Protein AF-A0A970TA65-F1 (afdb_monomer)

Structure (mmCIF, N/CA/C/O backbone):
data_AF-A0A970TA65-F1
#
_entry.id   AF-A0A970TA65-F1
#
loop_
_atom_site.group_PDB
_atom_site.id
_atom_site.type_symbol
_atom_site.label_atom_id
_atom_site.label_alt_id
_atom_site.label_comp_id
_atom_site.label_asym_id
_atom_site.label_entity_id
_atom_site.label_seq_id
_atom_site.pdbx_PDB_ins_code
_atom_site.Cartn_x
_atom_site.Cartn_y
_atom_site.Cartn_z
_atom_site.occupancy
_atom_site.B_iso_or_equiv
_atom_site.auth_seq_id
_atom_site.auth_comp_id
_atom_site.auth_asym_id
_atom_site.auth_atom_id
_atom_site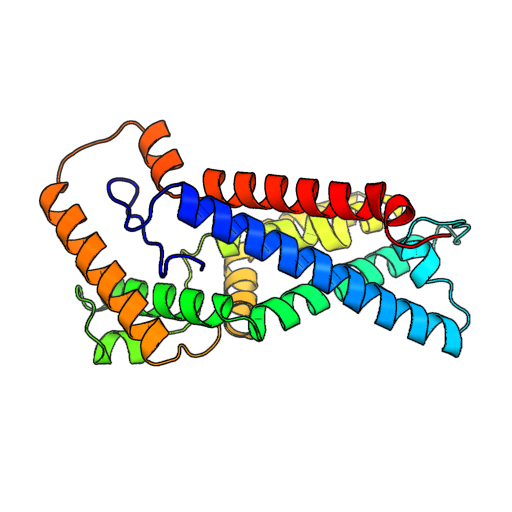.pdbx_PDB_model_num
ATOM 1 N N . MET A 1 1 ? 1.194 3.842 10.357 1.00 68.25 1 MET A N 1
ATOM 2 C CA . MET A 1 1 ? -0.032 4.617 10.107 1.00 68.25 1 MET A CA 1
ATOM 3 C C . MET A 1 1 ? 0.091 5.862 10.969 1.00 68.25 1 MET A C 1
ATOM 5 O O . MET A 1 1 ? 0.301 5.677 12.166 1.00 68.25 1 MET A O 1
ATOM 9 N N . PRO A 1 2 ? 0.065 7.084 10.409 1.00 60.00 2 PRO A N 1
ATOM 10 C CA . PRO A 1 2 ? 0.402 8.317 11.137 1.00 60.00 2 PRO A CA 1
ATOM 11 C C . PRO A 1 2 ? -0.428 8.599 12.406 1.00 60.00 2 PRO A C 1
ATOM 13 O O . PRO A 1 2 ? -0.039 9.447 13.195 1.00 60.00 2 PRO A O 1
ATOM 16 N N . GLY A 1 3 ? -1.524 7.867 12.648 1.00 70.31 3 GLY A N 1
ATOM 17 C CA . GLY A 1 3 ? -2.343 7.973 13.865 1.00 70.31 3 GLY A CA 1
ATOM 18 C C . GLY A 1 3 ? -2.692 6.638 14.531 1.00 70.31 3 GLY A C 1
ATOM 19 O O . GLY A 1 3 ? -3.718 6.549 15.197 1.00 70.31 3 GLY A O 1
ATOM 20 N N . GLY A 1 4 ? -1.874 5.595 14.350 1.00 83.12 4 GLY A N 1
ATOM 21 C CA . GLY A 1 4 ? -2.114 4.273 14.947 1.00 83.12 4 GLY A CA 1
ATOM 22 C C . GLY A 1 4 ? -3.002 3.363 14.092 1.00 83.12 4 GLY A C 1
ATOM 23 O O . GLY A 1 4 ? -3.052 3.521 12.877 1.00 83.12 4 GLY A O 1
ATOM 24 N N . VAL A 1 5 ? -3.651 2.374 14.713 1.00 90.50 5 VAL A N 1
ATOM 25 C CA . VAL A 1 5 ? -4.396 1.319 14.006 1.00 90.50 5 VAL A CA 1
ATOM 26 C C . VAL A 1 5 ? -5.833 1.747 13.702 1.00 90.50 5 VAL A C 1
ATOM 28 O O . VAL A 1 5 ? -6.581 2.180 14.584 1.00 90.50 5 VAL A O 1
ATOM 31 N N . PHE A 1 6 ? -6.230 1.593 12.441 1.00 91.38 6 PHE A N 1
ATOM 32 C CA . PHE A 1 6 ? -7.596 1.823 11.995 1.00 91.38 6 PHE A CA 1
ATOM 33 C C . PHE A 1 6 ? -8.389 0.516 12.002 1.00 91.38 6 PHE A C 1
ATOM 35 O O . PHE A 1 6 ? -7.929 -0.494 11.499 1.00 91.38 6 PHE A O 1
ATOM 42 N N . MET A 1 7 ? -9.598 0.547 12.553 1.00 91.88 7 MET A N 1
ATOM 43 C CA . MET A 1 7 ? -10.569 -0.538 12.467 1.00 91.88 7 MET A CA 1
ATOM 44 C C . MET A 1 7 ? -11.944 0.060 12.203 1.00 91.88 7 MET A C 1
ATOM 46 O O . MET A 1 7 ? -12.261 1.159 12.676 1.00 91.88 7 MET A O 1
ATOM 50 N N . SER A 1 8 ? -12.772 -0.671 11.464 1.00 90.81 8 SER A N 1
ATOM 51 C CA . SER A 1 8 ? -14.132 -0.251 11.150 1.00 90.81 8 SER A CA 1
ATOM 52 C C . SER A 1 8 ? -15.069 -1.444 11.067 1.00 90.81 8 SER A C 1
ATOM 54 O O . SER A 1 8 ? -14.770 -2.443 10.417 1.00 90.81 8 SER A O 1
ATOM 56 N N . THR A 1 9 ? -16.240 -1.312 11.683 1.00 87.25 9 THR A N 1
ATOM 57 C CA . THR A 1 9 ? -17.374 -2.231 11.493 1.00 87.25 9 THR A CA 1
ATOM 58 C C . THR A 1 9 ? -18.329 -1.718 10.414 1.00 87.25 9 THR A C 1
ATOM 60 O O . THR A 1 9 ? -19.398 -2.286 10.202 1.00 87.25 9 THR A O 1
ATOM 63 N N . GLY A 1 10 ? -17.997 -0.596 9.762 1.00 85.62 10 GLY A N 1
ATOM 64 C CA . GLY A 1 10 ? -18.913 0.170 8.920 1.00 85.62 10 GLY A CA 1
ATOM 65 C C . GLY A 1 10 ? -19.866 1.052 9.733 1.00 85.62 10 GLY A C 1
ATOM 66 O O . GLY A 1 10 ? -20.067 2.214 9.392 1.00 85.62 10 GLY A O 1
ATOM 67 N N . ASN A 1 11 ? -20.381 0.543 10.854 1.00 87.00 11 ASN A N 1
ATOM 68 C CA . ASN A 1 11 ? -21.180 1.328 11.795 1.00 87.00 11 ASN A CA 1
ATOM 69 C C . ASN A 1 11 ? -20.326 2.197 12.720 1.00 87.00 11 ASN A C 1
ATOM 71 O O . ASN A 1 11 ? -20.694 3.336 12.997 1.00 87.00 11 ASN A O 1
ATOM 75 N N . ALA A 1 12 ? -19.168 1.706 13.145 1.00 88.31 12 ALA A N 1
ATOM 76 C CA . ALA A 1 12 ? -18.211 2.432 13.970 1.00 88.31 12 ALA A CA 1
ATOM 77 C C . ALA A 1 12 ? -16.821 2.417 13.325 1.00 88.31 12 ALA A C 1
ATOM 79 O O . ALA A 1 12 ? -16.526 1.544 12.508 1.00 88.31 12 ALA A O 1
ATOM 80 N N . ARG A 1 13 ? -15.970 3.382 13.696 1.00 90.31 13 ARG A N 1
ATOM 81 C CA . ARG A 1 13 ? -14.577 3.484 13.236 1.00 90.31 13 ARG A CA 1
ATOM 82 C C . ARG A 1 13 ? -13.660 4.036 14.327 1.00 90.31 13 ARG A C 1
ATOM 84 O O . ARG A 1 13 ? -14.096 4.863 15.126 1.00 90.31 13 ARG A O 1
ATOM 91 N N . THR A 1 14 ? -12.396 3.614 14.350 1.00 91.38 14 THR A N 1
ATOM 92 C CA . THR A 1 14 ? -11.441 4.023 15.401 1.00 91.38 14 THR A CA 1
ATOM 93 C C . THR A 1 14 ? -10.642 5.283 15.072 1.00 91.38 14 THR A C 1
ATOM 95 O O . THR A 1 14 ? -10.272 5.997 16.009 1.00 91.38 14 THR A O 1
ATOM 98 N N . ALA A 1 15 ? -10.416 5.578 13.785 1.00 87.81 15 ALA A N 1
ATOM 99 C CA . ALA A 1 15 ? -9.651 6.737 13.313 1.00 87.81 15 ALA A CA 1
ATOM 100 C C . ALA A 1 15 ? -10.504 7.722 12.494 1.00 87.81 15 ALA A C 1
ATOM 102 O O . ALA A 1 15 ? -11.533 7.355 11.917 1.00 87.81 15 ALA A O 1
ATOM 103 N N . GLY A 1 16 ? -10.060 8.982 12.465 1.00 90.50 16 GLY A N 1
ATOM 104 C CA . GLY A 1 16 ? -10.665 10.054 11.674 1.00 90.50 16 GLY A CA 1
ATOM 105 C C . GLY A 1 16 ? -10.174 10.082 10.224 1.00 90.50 16 GLY A C 1
ATOM 106 O O . GLY A 1 16 ? -9.211 9.406 9.860 1.00 90.50 16 GLY A O 1
ATOM 107 N N . ASP A 1 17 ? -10.825 10.904 9.401 1.00 92.81 17 ASP A N 1
ATOM 108 C CA . ASP A 1 17 ? -10.547 10.991 7.962 1.00 92.81 17 ASP A CA 1
ATOM 109 C C . ASP A 1 17 ? -9.113 11.469 7.667 1.00 92.81 17 ASP A C 1
ATOM 111 O O . ASP A 1 17 ? -8.434 10.876 6.833 1.00 92.81 17 ASP A O 1
ATOM 115 N N . LEU A 1 18 ? -8.598 12.455 8.413 1.00 93.00 18 LEU A N 1
ATOM 116 C CA . LEU A 1 18 ? -7.232 12.974 8.237 1.00 93.00 18 LEU A CA 1
ATOM 117 C C . LEU A 1 18 ? -6.150 11.908 8.465 1.00 93.00 18 LEU A C 1
ATOM 119 O O . LEU A 1 18 ? -5.151 11.865 7.751 1.00 93.00 18 LEU A O 1
ATOM 123 N N . THR A 1 19 ? -6.353 11.004 9.425 1.00 92.69 19 THR A N 1
ATOM 124 C CA . THR A 1 19 ? -5.416 9.901 9.688 1.00 92.69 19 THR A CA 1
ATOM 125 C C . THR A 1 19 ? -5.370 8.907 8.526 1.00 92.69 19 THR A C 1
ATOM 127 O O . THR A 1 19 ? -4.302 8.390 8.180 1.00 92.69 19 THR A O 1
ATOM 130 N N . LEU A 1 20 ? -6.524 8.641 7.911 1.00 93.00 20 LEU A N 1
ATOM 131 C CA . LEU A 1 20 ? -6.634 7.766 6.745 1.00 93.00 20 LEU A CA 1
ATOM 132 C C . LEU A 1 20 ? -6.005 8.410 5.509 1.00 93.00 20 LEU A C 1
ATOM 134 O O . LEU A 1 20 ? -5.224 7.751 4.823 1.00 93.00 20 LEU A O 1
ATOM 138 N N . VAL A 1 21 ? -6.256 9.704 5.292 1.00 95.62 21 VAL A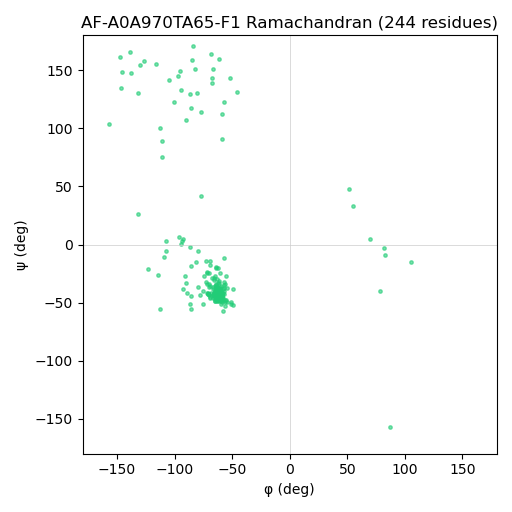 N 1
ATOM 139 C CA . VAL A 1 21 ? -5.591 10.504 4.252 1.00 95.62 21 VAL A CA 1
ATOM 140 C C . VAL A 1 21 ? -4.072 10.454 4.431 1.00 95.62 21 VAL A C 1
ATOM 142 O O . VAL A 1 21 ? -3.360 10.089 3.500 1.00 95.62 21 VAL A O 1
ATOM 145 N N . GLY A 1 22 ? -3.564 10.699 5.643 1.00 95.31 22 GLY A N 1
ATOM 146 C CA . GLY A 1 22 ? -2.128 10.615 5.930 1.00 95.31 22 GLY A CA 1
ATOM 147 C C . GLY A 1 22 ? -1.540 9.216 5.705 1.00 95.31 22 GLY A C 1
ATOM 148 O O . GLY A 1 22 ? -0.394 9.080 5.273 1.00 95.31 22 GLY A O 1
ATOM 149 N N . THR A 1 23 ? -2.320 8.156 5.942 1.00 93.69 23 THR A N 1
ATOM 150 C CA . THR A 1 23 ? -1.911 6.781 5.604 1.00 93.69 23 THR A CA 1
ATOM 151 C C . THR A 1 23 ? -1.810 6.595 4.091 1.00 93.69 23 THR A C 1
ATOM 153 O O . THR A 1 23 ? -0.814 6.051 3.622 1.00 93.69 23 THR A O 1
ATOM 156 N N . GLY A 1 24 ? -2.781 7.105 3.330 1.00 95.19 24 GLY A N 1
ATOM 157 C CA . GLY A 1 24 ? -2.729 7.155 1.869 1.00 95.19 24 GLY A CA 1
ATOM 158 C C . GLY A 1 24 ? -1.500 7.894 1.339 1.00 95.19 24 GLY A C 1
ATOM 159 O O . GLY A 1 24 ? -0.766 7.356 0.514 1.00 95.19 24 GLY A O 1
ATOM 160 N N . MET A 1 25 ? -1.215 9.081 1.879 1.00 96.38 25 MET A N 1
ATOM 161 C CA . MET A 1 25 ? -0.025 9.864 1.522 1.00 96.38 25 MET A CA 1
ATOM 162 C C . MET A 1 25 ? 1.270 9.108 1.844 1.00 96.38 25 MET A C 1
ATOM 164 O O . MET A 1 25 ? 2.205 9.122 1.052 1.00 96.38 25 MET A O 1
ATOM 168 N N . SER A 1 26 ? 1.317 8.393 2.973 1.00 95.31 26 SER A N 1
ATOM 169 C CA . SER A 1 26 ? 2.471 7.556 3.333 1.00 95.31 26 SER A CA 1
ATOM 170 C C . SER A 1 26 ? 2.695 6.425 2.321 1.00 95.31 26 SER A C 1
ATOM 172 O O . SER A 1 26 ? 3.837 6.124 1.985 1.00 95.31 26 SER A O 1
ATOM 174 N N . ILE A 1 27 ? 1.618 5.808 1.817 1.00 94.94 27 ILE A N 1
ATOM 175 C CA . ILE A 1 27 ? 1.696 4.783 0.764 1.00 94.94 27 ILE A CA 1
ATOM 176 C C . ILE A 1 27 ? 2.212 5.397 -0.543 1.00 94.94 27 ILE A C 1
ATOM 178 O O . ILE A 1 27 ? 3.091 4.813 -1.171 1.00 94.94 27 ILE A O 1
ATOM 182 N N . ALA A 1 28 ? 1.727 6.584 -0.924 1.00 96.25 28 ALA A N 1
ATOM 183 C CA . ALA A 1 28 ? 2.210 7.296 -2.108 1.00 96.25 28 ALA A CA 1
ATOM 184 C C . ALA A 1 28 ? 3.705 7.638 -2.015 1.00 96.25 28 ALA A C 1
ATOM 186 O O . ALA A 1 28 ? 4.442 7.413 -2.971 1.00 96.25 28 ALA A O 1
ATOM 187 N N . LEU A 1 29 ? 4.170 8.105 -0.851 1.00 95.75 29 LEU A N 1
ATOM 188 C CA . LEU A 1 29 ? 5.590 8.373 -0.609 1.00 95.75 29 LEU A CA 1
ATOM 189 C C . LEU A 1 29 ? 6.439 7.102 -0.723 1.00 95.75 29 LEU A C 1
ATOM 191 O O . LEU A 1 29 ? 7.475 7.126 -1.378 1.00 95.75 29 LEU A O 1
ATOM 195 N N . LEU A 1 30 ? 5.986 5.976 -0.159 1.00 96.00 30 LEU A N 1
ATOM 196 C CA . LEU A 1 30 ? 6.672 4.690 -0.332 1.00 96.00 30 LEU A CA 1
ATOM 197 C C . LEU A 1 30 ? 6.708 4.248 -1.799 1.00 96.00 30 LEU A C 1
ATOM 199 O O . LEU A 1 30 ? 7.720 3.709 -2.240 1.00 96.00 30 LEU A O 1
ATOM 203 N N . GLY A 1 31 ? 5.638 4.500 -2.557 1.00 95.69 31 GLY A N 1
ATOM 204 C CA . GLY A 1 31 ? 5.599 4.278 -4.003 1.00 95.69 31 GLY A CA 1
ATOM 205 C C . GLY A 1 31 ? 6.633 5.124 -4.746 1.00 95.69 31 GLY A C 1
ATOM 206 O O . GLY A 1 31 ? 7.410 4.588 -5.531 1.00 95.69 31 GLY A O 1
ATOM 207 N N . ALA A 1 32 ? 6.712 6.420 -4.438 1.00 95.25 32 ALA A N 1
ATOM 208 C CA . ALA A 1 32 ? 7.695 7.329 -5.024 1.00 95.25 32 ALA A CA 1
ATOM 209 C C . ALA A 1 32 ? 9.139 6.919 -4.688 1.00 95.25 32 ALA A C 1
ATOM 211 O O . ALA A 1 32 ? 9.992 6.864 -5.571 1.00 95.25 32 ALA A O 1
ATOM 212 N N . THR A 1 33 ? 9.419 6.546 -3.436 1.00 96.06 33 THR A N 1
ATOM 213 C CA . THR A 1 33 ? 10.732 6.001 -3.054 1.00 96.06 33 THR A CA 1
ATOM 214 C C . THR A 1 33 ? 11.022 4.676 -3.769 1.00 96.06 33 THR A C 1
ATOM 216 O O . THR A 1 33 ? 12.155 4.435 -4.182 1.00 96.06 33 THR A O 1
ATOM 219 N N . GLY A 1 34 ? 10.006 3.833 -3.972 1.00 96.88 34 GLY A N 1
ATOM 220 C CA . GLY A 1 34 ? 10.119 2.591 -4.739 1.00 96.88 34 GLY A CA 1
ATOM 221 C C . GLY A 1 34 ? 10.458 2.826 -6.210 1.00 96.88 34 GLY A C 1
ATOM 222 O O . GLY A 1 34 ? 11.255 2.075 -6.773 1.00 96.88 34 GLY A O 1
ATOM 223 N N . MET A 1 35 ? 9.922 3.892 -6.811 1.00 94.62 35 MET A N 1
ATOM 224 C CA . MET A 1 35 ? 10.272 4.329 -8.166 1.00 94.62 35 MET A CA 1
ATOM 225 C C . MET A 1 35 ? 11.748 4.730 -8.255 1.00 94.62 35 MET A C 1
ATOM 227 O O . MET A 1 35 ? 12.452 4.261 -9.145 1.00 94.62 35 MET A O 1
ATOM 231 N N . VAL A 1 36 ? 12.244 5.523 -7.298 1.00 95.31 36 VAL A N 1
ATOM 232 C CA . VAL A 1 36 ? 13.667 5.910 -7.239 1.00 95.31 36 VAL A CA 1
ATOM 233 C C . VAL A 1 36 ? 14.568 4.681 -7.093 1.00 95.31 36 VAL A C 1
ATOM 235 O O . VAL A 1 36 ? 15.551 4.548 -7.819 1.00 95.31 36 VAL A O 1
ATOM 238 N N . LEU A 1 37 ? 14.215 3.747 -6.205 1.00 97.12 37 LEU A N 1
ATOM 239 C CA . LEU A 1 37 ? 14.958 2.495 -6.043 1.00 97.12 37 LEU A CA 1
ATOM 240 C C . LEU A 1 37 ? 14.975 1.673 -7.341 1.00 97.12 37 LEU A C 1
ATOM 242 O O . LEU A 1 37 ? 16.027 1.184 -7.749 1.00 97.12 37 LEU A O 1
ATOM 246 N N . SER A 1 38 ? 13.828 1.564 -8.012 1.00 97.12 38 SER A N 1
ATOM 247 C CA . SER A 1 38 ? 13.707 0.835 -9.280 1.00 97.12 38 SER A CA 1
ATOM 248 C C . SER A 1 38 ? 14.533 1.482 -10.385 1.00 97.12 38 SER A C 1
ATOM 250 O O . SER A 1 38 ? 15.183 0.769 -11.144 1.00 97.12 38 SER A O 1
ATOM 252 N N . TYR A 1 39 ? 14.576 2.816 -10.436 1.00 96.19 39 TYR A N 1
ATOM 253 C CA . TYR A 1 39 ? 15.440 3.558 -11.351 1.00 96.19 39 TYR A CA 1
ATOM 254 C C . TYR A 1 39 ? 16.920 3.260 -11.108 1.00 96.19 39 TYR A C 1
ATOM 256 O O . TYR A 1 39 ? 17.625 2.936 -12.057 1.00 96.19 39 TYR A O 1
ATOM 264 N N . ILE A 1 40 ? 17.387 3.295 -9.855 1.00 96.62 40 ILE A N 1
ATOM 265 C CA . ILE A 1 40 ? 18.790 2.996 -9.519 1.00 96.62 40 ILE A CA 1
ATOM 266 C C . ILE A 1 40 ? 19.165 1.577 -9.968 1.00 96.62 40 ILE A C 1
ATOM 268 O O . ILE A 1 40 ? 20.216 1.376 -10.577 1.00 96.62 40 ILE A O 1
ATOM 272 N N . VAL A 1 41 ? 18.294 0.596 -9.706 1.00 96.75 41 VAL A N 1
ATOM 273 C CA . VAL A 1 41 ? 18.517 -0.797 -10.120 1.00 96.75 41 VAL A CA 1
ATOM 274 C C . VAL A 1 41 ? 18.515 -0.927 -11.646 1.00 96.75 41 VAL A C 1
ATOM 276 O O . VAL A 1 41 ? 19.443 -1.509 -12.206 1.00 96.75 41 VAL A O 1
ATOM 279 N N . ALA A 1 42 ? 17.518 -0.357 -12.329 1.00 95.81 42 ALA A N 1
ATOM 280 C CA . ALA A 1 42 ? 17.418 -0.383 -13.788 1.00 95.81 42 ALA A CA 1
ATOM 281 C C . ALA A 1 42 ? 18.626 0.293 -14.455 1.00 95.81 42 ALA A C 1
ATOM 283 O O . ALA A 1 42 ? 19.181 -0.245 -15.413 1.00 95.81 42 ALA A O 1
ATOM 284 N N . TRP A 1 43 ? 19.075 1.427 -13.915 1.00 95.62 43 TRP A N 1
ATOM 285 C CA . TRP A 1 43 ? 20.262 2.141 -14.376 1.00 95.62 43 TRP A CA 1
ATOM 286 C C . TRP A 1 43 ? 21.534 1.311 -14.184 1.00 95.62 43 TRP A C 1
ATOM 288 O O . TRP A 1 43 ? 22.327 1.198 -15.116 1.00 95.62 43 TRP A O 1
ATOM 298 N N . GLY A 1 44 ? 21.708 0.666 -13.027 1.00 95.94 44 GLY A N 1
ATOM 299 C CA . GLY A 1 44 ? 22.850 -0.219 -12.782 1.00 95.94 44 GLY A CA 1
ATOM 300 C C . GLY A 1 44 ? 22.907 -1.393 -13.765 1.00 95.94 44 GLY A C 1
ATOM 301 O O . GLY A 1 44 ? 23.962 -1.677 -14.328 1.00 95.94 44 GLY A O 1
ATOM 302 N N . ILE A 1 45 ? 21.764 -2.031 -14.040 1.00 94.12 45 ILE A N 1
ATOM 303 C CA . ILE A 1 45 ? 21.664 -3.100 -15.048 1.00 94.12 45 ILE A CA 1
ATOM 304 C C . ILE A 1 45 ? 21.980 -2.549 -16.447 1.00 94.12 45 ILE A C 1
ATOM 306 O O . ILE A 1 45 ? 22.714 -3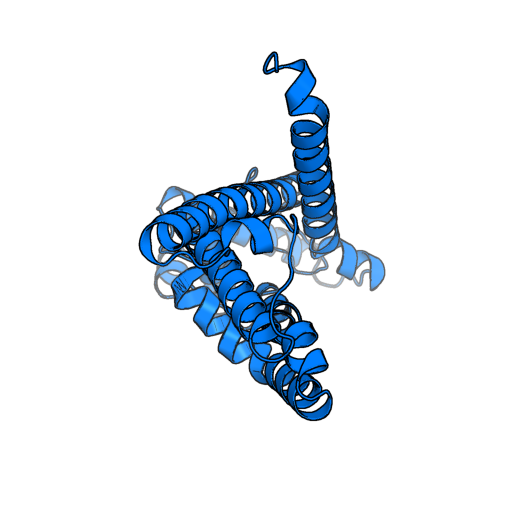.187 -17.202 1.00 94.12 45 ILE A O 1
ATOM 310 N N . GLN A 1 46 ? 21.487 -1.354 -16.782 1.00 93.31 46 GLN A N 1
ATOM 311 C CA . GLN A 1 46 ? 21.774 -0.690 -18.055 1.00 93.31 46 GLN A CA 1
ATOM 312 C C . GLN A 1 46 ? 23.275 -0.442 -18.261 1.00 93.31 46 GLN A C 1
ATOM 314 O O . GLN A 1 46 ? 23.764 -0.671 -19.365 1.00 93.31 46 GLN A O 1
ATOM 319 N N . GLN A 1 47 ? 24.020 -0.044 -17.224 1.00 94.69 47 GLN A N 1
ATOM 320 C CA . GLN A 1 47 ? 25.475 0.148 -17.334 1.00 94.69 47 GLN A CA 1
ATOM 321 C C . GLN A 1 47 ? 26.235 -1.160 -17.602 1.00 94.69 47 GLN A C 1
ATOM 323 O O . GLN A 1 47 ? 27.274 -1.143 -18.253 1.00 94.69 47 GLN A O 1
ATOM 328 N N . ILE A 1 48 ? 25.727 -2.293 -17.107 1.00 94.19 48 ILE A N 1
ATOM 329 C CA . ILE A 1 48 ? 26.400 -3.595 -17.223 1.00 94.19 48 ILE A CA 1
ATOM 330 C C . ILE A 1 48 ? 26.069 -4.279 -18.553 1.00 94.19 48 ILE A C 1
ATOM 332 O O . ILE A 1 48 ? 26.954 -4.826 -19.204 1.00 94.19 48 ILE A O 1
ATOM 336 N N . TYR A 1 49 ? 24.796 -4.265 -18.951 1.00 90.31 49 TYR A N 1
ATOM 337 C CA . TYR A 1 49 ? 24.298 -5.057 -20.082 1.00 90.31 49 TYR A CA 1
ATOM 338 C C . TYR A 1 49 ? 23.978 -4.223 -21.329 1.00 90.31 49 TYR A C 1
ATOM 340 O O . TYR A 1 49 ? 23.611 -4.787 -22.356 1.00 90.31 49 TYR A O 1
ATOM 348 N N . GLY A 1 50 ? 24.063 -2.891 -21.254 1.00 85.44 50 GLY A N 1
ATOM 349 C CA . GLY A 1 50 ? 23.768 -1.988 -22.374 1.00 85.44 50 GLY A CA 1
ATOM 350 C C . GLY A 1 50 ? 22.286 -1.906 -22.764 1.00 85.44 50 GLY A C 1
ATOM 351 O O . GLY A 1 50 ? 21.948 -1.247 -23.744 1.00 85.44 50 GLY A O 1
ATOM 352 N N . VAL A 1 51 ? 21.387 -2.554 -22.016 1.00 84.94 51 VAL A N 1
ATOM 353 C CA . VAL A 1 51 ? 19.936 -2.525 -22.264 1.00 84.94 51 VAL A CA 1
ATOM 354 C C . VAL A 1 51 ? 19.350 -1.233 -21.682 1.00 84.94 51 VAL A C 1
ATOM 356 O O . VAL A 1 51 ? 19.602 -0.957 -20.509 1.00 84.94 51 VAL A O 1
ATOM 359 N N . PRO A 1 52 ? 18.536 -0.452 -22.420 1.00 88.38 52 PRO A N 1
ATOM 360 C CA . PRO A 1 52 ? 18.114 0.896 -22.016 1.00 88.38 52 PRO A CA 1
ATOM 361 C C . PRO A 1 52 ? 17.010 0.924 -20.933 1.00 88.38 52 PRO A C 1
ATOM 363 O O . PRO A 1 52 ? 16.079 1.718 -21.018 1.00 88.38 52 PRO A O 1
ATOM 366 N N . LEU A 1 53 ? 17.077 0.069 -19.907 1.00 90.75 53 LEU A N 1
ATOM 367 C CA . LEU A 1 53 ? 16.012 -0.123 -18.910 1.00 90.75 53 LEU A CA 1
ATOM 368 C C . LEU A 1 53 ? 15.605 1.161 -18.172 1.00 90.75 53 LEU A C 1
ATOM 370 O O . LEU A 1 53 ? 14.415 1.373 -17.939 1.00 90.75 53 LEU A O 1
ATOM 374 N N . ALA A 1 54 ? 16.558 2.025 -17.812 1.00 90.75 54 ALA A N 1
ATOM 375 C CA . ALA A 1 54 ? 16.246 3.282 -17.133 1.00 90.75 54 ALA A CA 1
ATOM 376 C C . ALA A 1 54 ? 15.543 4.269 -18.075 1.00 90.75 54 ALA A C 1
ATOM 378 O O . ALA A 1 54 ? 14.615 4.962 -17.663 1.00 90.75 54 ALA A O 1
ATOM 379 N N . ASN A 1 55 ? 15.930 4.282 -19.352 1.00 89.25 55 ASN A N 1
ATOM 380 C CA . ASN A 1 55 ? 15.282 5.109 -20.368 1.00 89.25 55 ASN A CA 1
ATOM 381 C C . ASN A 1 55 ? 13.832 4.657 -20.588 1.00 89.25 55 ASN A C 1
ATOM 383 O O . ASN A 1 55 ? 12.939 5.496 -20.677 1.00 89.25 55 ASN A O 1
ATOM 387 N N . VAL A 1 56 ? 13.584 3.339 -20.598 1.00 89.06 56 VAL A N 1
ATOM 388 C CA . VAL A 1 56 ? 12.225 2.779 -20.677 1.00 89.06 56 VAL A CA 1
ATOM 389 C C . VAL A 1 56 ? 11.391 3.178 -19.473 1.00 89.06 56 VAL A C 1
ATOM 391 O O . VAL A 1 56 ? 10.278 3.671 -19.636 1.00 89.06 56 VAL A O 1
ATOM 394 N N . LEU A 1 57 ? 11.950 3.039 -18.271 1.00 89.12 57 LEU A N 1
ATOM 395 C CA . LEU A 1 57 ? 11.276 3.419 -17.034 1.00 89.12 57 LEU A CA 1
ATOM 396 C C . LEU A 1 57 ? 10.903 4.913 -16.999 1.00 89.12 57 LEU A C 1
ATOM 398 O O . LEU A 1 57 ? 9.854 5.271 -16.468 1.00 89.12 57 LEU A O 1
ATOM 402 N N . LEU A 1 58 ? 11.748 5.777 -17.568 1.00 86.88 58 LEU A N 1
ATOM 403 C CA . LEU A 1 58 ? 11.504 7.219 -17.677 1.00 86.88 58 LEU A CA 1
ATOM 404 C C . LEU A 1 58 ? 10.695 7.617 -18.921 1.00 86.88 58 LEU A C 1
ATOM 406 O O . LEU A 1 58 ? 10.404 8.798 -19.094 1.00 86.88 58 LEU A O 1
ATOM 410 N N . MET A 1 59 ? 10.337 6.662 -19.785 1.00 84.19 59 MET A N 1
ATOM 411 C CA . MET A 1 59 ? 9.692 6.906 -21.081 1.00 84.19 59 MET A CA 1
ATOM 412 C C . MET A 1 59 ? 10.483 7.870 -21.990 1.00 84.19 59 MET A C 1
ATOM 414 O O . MET A 1 59 ? 9.906 8.633 -22.765 1.00 84.19 59 MET A O 1
ATOM 418 N N . VAL A 1 60 ? 11.816 7.841 -21.915 1.00 80.50 60 VAL A N 1
ATOM 419 C CA . VAL A 1 60 ? 12.710 8.693 -22.713 1.00 80.50 60 VAL A CA 1
ATOM 420 C C . VAL A 1 60 ? 13.267 7.898 -23.893 1.00 80.50 60 VAL A C 1
ATOM 422 O O . VAL A 1 60 ? 13.940 6.892 -23.699 1.00 80.50 60 VAL A O 1
ATOM 425 N N . GLN A 1 61 ? 13.036 8.383 -25.119 1.00 59.38 61 GLN A N 1
ATOM 426 C CA . GLN A 1 61 ? 13.685 7.896 -26.351 1.00 59.38 61 GLN A CA 1
ATOM 427 C C . GLN A 1 61 ? 13.616 6.367 -26.562 1.00 59.38 61 GLN A C 1
ATOM 429 O O . GLN A 1 61 ? 14.616 5.720 -26.876 1.00 59.38 61 GLN A O 1
ATOM 434 N N . THR A 1 62 ? 12.441 5.758 -26.406 1.00 65.81 62 THR A N 1
ATOM 435 C CA . THR A 1 62 ? 12.298 4.303 -26.538 1.00 65.81 62 THR A CA 1
ATOM 436 C C . THR A 1 62 ? 11.971 3.882 -27.974 1.00 65.81 62 THR A C 1
ATOM 438 O O . THR A 1 62 ? 10.850 4.024 -28.450 1.00 65.81 62 THR A O 1
ATOM 441 N N . THR A 1 63 ? 12.951 3.297 -28.670 1.00 65.88 63 THR A N 1
ATOM 442 C CA . THR A 1 63 ? 12.699 2.418 -29.826 1.00 65.88 63 THR A CA 1
ATOM 443 C C . THR A 1 63 ? 13.071 0.997 -29.423 1.00 65.88 63 THR A C 1
ATOM 445 O O . THR A 1 63 ? 14.217 0.575 -29.530 1.00 65.88 63 THR A O 1
ATOM 448 N N . ILE A 1 64 ? 12.103 0.270 -28.866 1.00 77.75 64 ILE A N 1
ATOM 449 C CA . ILE A 1 64 ? 12.267 -1.150 -28.548 1.00 77.75 64 ILE A CA 1
ATOM 450 C C . ILE A 1 64 ? 11.502 -1.952 -29.587 1.00 77.75 64 ILE A C 1
ATOM 452 O O . ILE A 1 64 ? 10.403 -1.573 -29.990 1.00 77.75 64 ILE A O 1
ATOM 456 N N . ASP A 1 65 ? 12.088 -3.072 -29.993 1.00 83.31 65 ASP A N 1
ATOM 457 C CA . ASP A 1 65 ? 11.406 -4.098 -30.768 1.00 83.31 65 ASP A CA 1
ATOM 458 C C . ASP A 1 65 ? 10.010 -4.419 -30.169 1.00 83.31 65 ASP A C 1
ATOM 460 O O . ASP A 1 65 ? 9.907 -4.673 -28.961 1.00 83.31 65 ASP A O 1
ATOM 464 N N . PRO A 1 66 ? 8.942 -4.449 -30.991 1.00 82.00 66 PRO A N 1
ATOM 465 C CA . PRO A 1 66 ? 7.591 -4.790 -30.547 1.00 82.00 66 PRO A CA 1
ATOM 466 C C . PRO A 1 66 ? 7.467 -6.149 -29.843 1.00 82.00 66 PRO A C 1
ATOM 468 O O . PRO A 1 66 ? 6.570 -6.313 -29.016 1.00 82.00 66 PRO A O 1
ATOM 471 N N . GLY A 1 67 ? 8.340 -7.118 -30.142 1.00 85.25 67 GLY A N 1
ATOM 472 C CA . GLY A 1 67 ? 8.342 -8.427 -29.483 1.00 85.25 67 GLY A CA 1
ATOM 473 C C . GLY A 1 67 ? 8.919 -8.400 -28.063 1.00 85.25 67 GLY A C 1
ATOM 474 O O . GLY A 1 67 ? 8.386 -9.045 -27.161 1.00 85.25 67 GLY A O 1
ATOM 475 N N . THR A 1 68 ? 9.989 -7.637 -27.850 1.00 86.69 68 THR A N 1
ATOM 476 C CA . THR A 1 68 ? 10.766 -7.577 -26.601 1.00 86.69 68 THR A CA 1
ATOM 477 C C . THR A 1 68 ? 10.236 -6.513 -25.644 1.00 86.69 68 THR A C 1
ATOM 479 O O . THR A 1 68 ? 10.268 -6.712 -24.428 1.00 86.69 68 THR A O 1
ATOM 482 N N . GLY A 1 69 ? 9.708 -5.403 -26.171 1.00 89.25 69 GLY A N 1
ATOM 483 C CA . GLY A 1 69 ? 9.188 -4.276 -25.388 1.00 89.25 69 GLY A CA 1
ATOM 484 C C . GLY A 1 69 ? 8.219 -4.686 -24.275 1.00 89.25 69 GLY A C 1
ATOM 485 O O . GLY A 1 69 ? 8.478 -4.360 -23.117 1.00 89.25 69 GLY A O 1
ATOM 486 N N . PRO A 1 70 ? 7.167 -5.474 -24.562 1.00 91.56 70 PRO A N 1
ATOM 487 C CA . PRO A 1 70 ? 6.237 -5.930 -23.533 1.00 91.56 70 PRO A CA 1
ATOM 488 C C . PRO A 1 70 ? 6.897 -6.713 -22.386 1.00 91.56 70 PRO A C 1
ATOM 490 O O . PRO A 1 70 ? 6.520 -6.558 -21.227 1.00 91.56 70 PRO A O 1
ATOM 493 N N . TRP A 1 71 ? 7.902 -7.545 -22.668 1.00 91.12 71 TRP A N 1
ATOM 494 C CA . TRP A 1 71 ? 8.588 -8.317 -21.626 1.00 91.12 71 TRP A CA 1
ATOM 495 C C . TRP A 1 71 ? 9.477 -7.439 -20.746 1.00 91.12 71 TRP A C 1
ATOM 497 O O . TRP A 1 71 ? 9.569 -7.678 -19.539 1.00 91.12 71 TRP A O 1
ATOM 507 N N . ILE A 1 72 ? 10.083 -6.397 -21.325 1.00 91.94 72 ILE A N 1
ATOM 508 C CA . ILE A 1 72 ? 10.796 -5.368 -20.562 1.00 91.94 72 ILE A CA 1
ATOM 509 C C . ILE A 1 72 ? 9.818 -4.626 -19.645 1.00 91.94 72 ILE A C 1
ATOM 511 O O . ILE A 1 72 ? 10.102 -4.492 -18.454 1.00 91.94 72 ILE A O 1
ATOM 515 N N . ASP A 1 73 ? 8.653 -4.224 -20.161 1.00 92.31 73 ASP A N 1
ATOM 516 C CA . ASP A 1 73 ? 7.619 -3.539 -19.375 1.00 92.31 73 ASP A CA 1
ATOM 517 C C . ASP A 1 73 ? 7.156 -4.405 -18.191 1.00 92.31 73 ASP A C 1
ATOM 519 O O . ASP A 1 73 ? 7.083 -3.925 -17.059 1.00 92.31 73 ASP A O 1
ATOM 523 N N . VAL A 1 74 ? 6.936 -5.710 -18.405 1.00 94.00 74 VAL A N 1
ATOM 524 C CA . VAL A 1 74 ? 6.637 -6.662 -17.318 1.00 94.00 74 VAL A CA 1
ATOM 525 C C . VAL A 1 74 ? 7.767 -6.703 -16.287 1.00 94.00 74 VAL A C 1
ATOM 527 O O . VAL A 1 74 ? 7.500 -6.628 -15.085 1.00 94.00 74 VAL A O 1
ATOM 530 N N . GLY A 1 75 ? 9.022 -6.809 -16.731 1.00 94.62 75 GLY A N 1
ATOM 531 C CA . GLY A 1 75 ? 10.184 -6.833 -15.841 1.00 94.62 75 GLY A CA 1
ATOM 532 C C . GLY A 1 75 ? 10.284 -5.576 -14.973 1.00 94.62 75 GLY A C 1
ATOM 533 O O . GLY A 1 75 ? 10.481 -5.676 -13.760 1.00 94.62 75 GLY A O 1
ATOM 534 N N . LEU A 1 76 ? 10.073 -4.399 -15.567 1.00 95.06 76 LEU A N 1
ATOM 535 C CA . LEU A 1 76 ? 10.077 -3.115 -14.863 1.00 95.06 76 LEU A CA 1
ATOM 536 C C . LEU A 1 76 ? 8.885 -2.975 -13.908 1.00 95.06 76 LEU A C 1
ATOM 538 O O . LEU A 1 76 ? 9.071 -2.556 -12.765 1.00 95.06 76 LEU A O 1
ATOM 542 N N . ASN A 1 77 ? 7.685 -3.392 -14.316 1.00 95.31 77 ASN A N 1
ATOM 543 C CA . ASN A 1 77 ? 6.501 -3.404 -13.454 1.00 95.31 77 ASN A CA 1
ATOM 544 C C . ASN A 1 77 ? 6.708 -4.295 -12.220 1.00 95.31 77 ASN A C 1
ATOM 546 O O . ASN A 1 77 ? 6.362 -3.915 -11.097 1.00 95.31 77 ASN A O 1
ATOM 550 N N . VAL A 1 78 ? 7.305 -5.476 -12.408 1.00 96.06 78 VAL A N 1
ATOM 551 C CA . VAL A 1 78 ? 7.654 -6.383 -11.307 1.00 96.06 78 VAL A CA 1
ATOM 552 C C . VAL A 1 78 ? 8.733 -5.766 -10.417 1.00 96.06 78 VAL A C 1
ATOM 554 O O . VAL A 1 78 ? 8.591 -5.807 -9.195 1.00 96.06 78 VAL A O 1
ATOM 557 N N . LEU A 1 79 ? 9.770 -5.146 -10.988 1.00 96.56 79 LEU A N 1
ATOM 558 C CA . LEU A 1 79 ? 10.805 -4.444 -10.222 1.00 96.56 79 LEU A CA 1
ATOM 559 C C . LEU A 1 79 ? 10.212 -3.316 -9.360 1.00 96.56 79 LEU A C 1
ATOM 561 O O . LEU A 1 79 ? 10.547 -3.213 -8.178 1.00 96.56 79 LEU A O 1
ATOM 565 N N . LEU A 1 80 ? 9.288 -2.527 -9.913 1.00 96.44 80 LEU A N 1
ATOM 566 C CA . LEU A 1 80 ? 8.561 -1.479 -9.190 1.00 96.44 80 LEU A CA 1
ATOM 567 C C . LEU A 1 80 ? 7.748 -2.049 -8.030 1.00 96.44 80 LEU A C 1
ATOM 569 O O . LEU A 1 80 ? 7.834 -1.559 -6.900 1.00 96.44 80 LEU A O 1
ATOM 573 N N . MET A 1 81 ? 6.997 -3.119 -8.292 1.00 95.81 81 MET A N 1
ATOM 574 C CA . MET A 1 81 ? 6.211 -3.806 -7.272 1.00 95.81 81 MET A CA 1
ATOM 575 C C . MET A 1 81 ? 7.096 -4.343 -6.146 1.00 95.81 81 MET A C 1
ATOM 577 O O . MET A 1 81 ? 6.803 -4.120 -4.973 1.00 95.81 81 MET A O 1
ATOM 581 N N . LEU A 1 82 ? 8.190 -5.030 -6.481 1.00 96.19 82 LEU A N 1
ATOM 582 C CA . LEU A 1 82 ? 9.110 -5.595 -5.496 1.00 96.19 82 LEU A CA 1
ATOM 583 C C . LEU A 1 82 ? 9.787 -4.501 -4.670 1.00 96.19 82 LEU A C 1
ATOM 585 O O . LEU A 1 82 ? 9.836 -4.617 -3.445 1.00 96.19 82 LEU A O 1
ATOM 589 N N . SER A 1 83 ? 10.225 -3.415 -5.308 1.00 97.38 83 SER A N 1
ATOM 590 C CA . SER A 1 83 ? 10.793 -2.250 -4.622 1.00 97.38 83 SER A CA 1
ATOM 591 C C . SER A 1 83 ? 9.802 -1.664 -3.617 1.00 97.38 83 SER A C 1
ATOM 593 O O . SER A 1 83 ? 10.139 -1.473 -2.447 1.00 97.38 83 SER A O 1
ATOM 595 N N . PHE A 1 84 ? 8.547 -1.461 -4.028 1.00 96.69 84 PHE A N 1
ATOM 596 C CA . PHE A 1 84 ? 7.486 -1.013 -3.127 1.00 96.69 84 PHE A CA 1
ATOM 597 C C . PHE A 1 84 ? 7.232 -2.004 -1.980 1.00 96.69 84 PHE A C 1
ATOM 599 O O . PHE A 1 84 ? 7.132 -1.590 -0.826 1.00 96.69 84 PHE A O 1
ATOM 606 N N . LEU A 1 85 ? 7.153 -3.310 -2.258 1.00 95.62 85 LEU A N 1
ATOM 607 C CA . LEU A 1 85 ? 6.901 -4.339 -1.244 1.00 95.62 85 LEU A CA 1
ATOM 608 C C . LEU A 1 85 ? 8.032 -4.437 -0.212 1.00 95.62 85 LEU A C 1
ATOM 610 O O . LEU A 1 85 ? 7.753 -4.590 0.981 1.00 95.62 85 LEU A O 1
ATOM 614 N N . VAL A 1 86 ? 9.291 -4.303 -0.637 1.00 96.12 86 VAL A N 1
ATOM 615 C CA . VAL A 1 86 ? 10.452 -4.243 0.264 1.00 96.12 86 VAL A CA 1
ATOM 616 C C . VAL A 1 86 ? 10.360 -3.012 1.165 1.00 96.12 86 VAL A C 1
ATOM 618 O O . VAL A 1 86 ? 10.449 -3.143 2.389 1.00 96.12 86 VAL A O 1
ATOM 621 N N . LEU A 1 87 ? 10.098 -1.834 0.591 1.00 96.81 87 LEU A N 1
ATOM 622 C CA . LEU A 1 87 ? 9.946 -0.589 1.350 1.00 96.81 87 LEU A CA 1
ATOM 623 C C . LEU A 1 87 ? 8.759 -0.648 2.325 1.00 96.81 87 LEU A C 1
ATOM 625 O O . LEU A 1 87 ? 8.884 -0.277 3.496 1.00 96.81 87 LEU A O 1
ATOM 629 N N . MET A 1 88 ? 7.626 -1.203 1.893 1.00 95.50 88 MET A N 1
ATOM 630 C CA . MET A 1 88 ? 6.474 -1.479 2.753 1.00 95.50 88 MET A CA 1
ATOM 631 C C . MET A 1 88 ? 6.849 -2.394 3.919 1.00 95.50 88 MET A C 1
ATOM 633 O O . MET A 1 88 ? 6.500 -2.090 5.065 1.00 95.50 88 MET A O 1
ATOM 637 N N . ARG A 1 89 ? 7.583 -3.484 3.659 1.00 95.56 89 ARG A N 1
ATOM 638 C CA . ARG A 1 89 ? 8.006 -4.449 4.682 1.00 95.56 89 ARG A CA 1
ATOM 639 C C . ARG A 1 89 ? 8.895 -3.792 5.736 1.00 95.56 89 ARG A C 1
ATOM 641 O O . ARG A 1 89 ? 8.649 -3.985 6.931 1.00 95.56 89 ARG A O 1
ATOM 648 N N . ILE A 1 90 ? 9.884 -2.994 5.338 1.00 95.69 90 ILE A N 1
ATOM 649 C CA . ILE A 1 90 ? 10.786 -2.335 6.298 1.00 95.69 90 ILE A CA 1
ATOM 650 C C . ILE A 1 90 ? 10.113 -1.166 7.028 1.00 95.69 90 ILE A C 1
ATOM 652 O O . ILE A 1 90 ? 10.426 -0.923 8.195 1.00 95.69 90 ILE A O 1
ATOM 656 N N . SER A 1 91 ? 9.114 -0.519 6.421 1.00 95.56 91 SER A N 1
ATOM 657 C CA . SER A 1 91 ? 8.377 0.576 7.057 1.00 95.56 91 SER A CA 1
ATOM 658 C C . SER A 1 91 ? 7.647 0.143 8.346 1.00 95.56 91 SER A C 1
ATOM 660 O O . SER A 1 91 ? 7.338 -1.038 8.546 1.00 95.56 91 SER A O 1
ATOM 662 N N . PRO A 1 92 ? 7.286 1.084 9.238 1.00 95.31 92 PRO A N 1
ATOM 663 C CA . PRO A 1 92 ? 6.410 0.787 10.370 1.00 95.31 92 PRO A CA 1
ATOM 664 C C . PRO A 1 92 ? 4.990 0.358 9.964 1.00 95.31 92 PRO A C 1
ATOM 666 O O . PRO A 1 92 ? 4.293 -0.235 10.787 1.00 95.31 92 PRO A O 1
ATOM 669 N N . LEU A 1 93 ? 4.531 0.653 8.736 1.00 94.62 93 LEU A N 1
ATOM 670 C CA . LEU A 1 93 ? 3.160 0.351 8.297 1.00 94.62 93 LEU A CA 1
ATOM 671 C C . LEU A 1 93 ? 2.863 -1.146 8.335 1.00 94.62 93 LEU A C 1
ATOM 673 O O . LEU A 1 93 ? 1.803 -1.522 8.822 1.00 94.62 93 LEU A O 1
ATOM 677 N N . SER A 1 94 ? 3.806 -1.985 7.905 1.00 96.31 94 SER A N 1
ATOM 678 C CA . SER A 1 94 ? 3.643 -3.444 7.892 1.00 96.31 94 SER A CA 1
ATOM 679 C C . SER A 1 94 ? 3.430 -4.037 9.292 1.00 96.31 94 SER A C 1
ATOM 681 O O . SER A 1 94 ? 2.715 -5.026 9.437 1.00 96.31 94 SER A O 1
ATOM 683 N N . GLY A 1 95 ? 4.005 -3.427 10.332 1.00 97.06 95 GLY A N 1
ATOM 684 C CA . GLY A 1 95 ? 3.813 -3.855 11.720 1.00 97.06 95 GLY A CA 1
ATOM 685 C C . GLY A 1 95 ? 2.468 -3.403 12.293 1.00 97.06 95 GLY A C 1
ATOM 686 O O . GLY A 1 95 ? 1.751 -4.202 12.883 1.00 97.06 95 GLY A O 1
ATOM 687 N N . TYR A 1 96 ? 2.058 -2.153 12.042 1.00 96.81 96 TYR A N 1
ATOM 688 C CA . TYR A 1 96 ? 0.713 -1.689 12.421 1.00 96.81 96 TYR A CA 1
ATOM 689 C C . TYR A 1 96 ? -0.398 -2.475 11.706 1.00 96.81 96 TYR A C 1
ATOM 691 O O . TYR A 1 96 ? -1.401 -2.814 12.325 1.00 96.81 96 TYR A O 1
ATOM 699 N N . HIS A 1 97 ? -0.193 -2.813 10.432 1.00 96.19 97 HIS A N 1
ATOM 700 C CA . HIS A 1 97 ? -1.110 -3.633 9.639 1.00 96.19 97 HIS A CA 1
ATOM 701 C C . HIS A 1 97 ? -1.223 -5.063 10.191 1.00 96.19 97 HIS A C 1
ATOM 703 O O . HIS A 1 97 ? -2.320 -5.597 10.319 1.00 96.19 97 HIS A O 1
ATOM 709 N N . ALA A 1 98 ? -0.103 -5.671 10.600 1.00 97.69 98 ALA A N 1
ATOM 710 C CA . ALA A 1 98 ? -0.124 -6.971 11.266 1.00 97.69 98 ALA A CA 1
ATOM 711 C C . ALA A 1 98 ? -0.847 -6.931 12.619 1.00 97.69 98 ALA A C 1
ATOM 713 O O . ALA A 1 98 ? -1.599 -7.851 12.931 1.00 97.69 98 ALA A O 1
ATOM 714 N N . ALA A 1 99 ? -0.630 -5.878 13.417 1.00 97.75 99 ALA A N 1
ATOM 715 C CA . ALA A 1 99 ? -1.320 -5.698 14.694 1.00 97.75 99 ALA A CA 1
ATOM 716 C C . ALA A 1 99 ? -2.840 -5.597 14.501 1.00 97.75 99 ALA A C 1
ATOM 718 O O . ALA A 1 99 ? -3.589 -6.222 15.247 1.00 97.75 99 ALA A O 1
ATOM 719 N N . GLU A 1 100 ? -3.291 -4.870 13.475 1.00 96.81 100 GLU A N 1
ATOM 720 C CA . GLU A 1 100 ? -4.705 -4.811 13.091 1.00 96.81 100 GLU A CA 1
ATOM 721 C C . GLU A 1 100 ? -5.267 -6.210 12.815 1.00 96.81 100 GLU A C 1
ATOM 723 O O . GLU A 1 100 ? -6.258 -6.611 13.424 1.00 96.81 100 GLU A O 1
ATOM 728 N N . HIS A 1 101 ? -4.597 -6.977 11.952 1.00 97.69 101 HIS A N 1
ATOM 729 C CA . HIS A 1 101 ? -5.025 -8.324 11.577 1.00 97.69 101 HIS A CA 1
ATOM 730 C C . HIS A 1 101 ? -5.082 -9.279 12.760 1.00 97.69 101 HIS A C 1
ATOM 732 O O . HIS A 1 101 ? -6.076 -9.981 12.925 1.00 97.69 101 HIS A O 1
ATOM 738 N N . LYS A 1 102 ? -4.037 -9.286 13.590 1.00 98.12 102 LYS A N 1
ATOM 739 C CA . LYS A 1 102 ? -3.952 -10.148 14.768 1.00 98.12 102 LYS A CA 1
ATOM 740 C C . LYS A 1 102 ? -5.067 -9.857 15.766 1.00 98.12 102 LYS A C 1
ATOM 742 O O . LYS A 1 102 ? -5.699 -10.780 16.269 1.00 98.12 102 LYS A O 1
ATOM 747 N N . VAL A 1 103 ? -5.342 -8.580 16.024 1.00 97.88 103 VAL A N 1
ATOM 748 C CA . VAL A 1 103 ? -6.383 -8.173 16.975 1.00 97.88 103 VAL A CA 1
ATOM 749 C C . VAL A 1 103 ? -7.779 -8.456 16.431 1.00 97.88 103 VAL A C 1
ATOM 751 O O . VAL A 1 103 ? -8.612 -8.981 17.163 1.00 97.88 103 VAL A O 1
ATOM 754 N N . ILE A 1 104 ? -8.037 -8.167 15.154 1.00 96.25 104 ILE A N 1
ATOM 755 C CA . ILE A 1 104 ? -9.317 -8.504 14.520 1.00 96.25 104 ILE A CA 1
ATOM 756 C C . ILE A 1 104 ? -9.538 -10.021 14.535 1.00 96.25 104 ILE A C 1
ATOM 758 O O . ILE A 1 104 ? -10.605 -10.470 14.942 1.00 96.25 104 ILE A O 1
ATOM 762 N N . ALA A 1 105 ? -8.525 -10.810 14.171 1.00 97.19 105 ALA A N 1
ATOM 763 C CA . ALA A 1 105 ? -8.606 -12.266 14.205 1.00 97.19 105 ALA A CA 1
ATOM 764 C C . ALA A 1 105 ? -8.872 -12.802 15.621 1.00 97.19 105 ALA A C 1
ATOM 766 O O . ALA A 1 105 ? -9.664 -13.726 15.775 1.00 97.19 105 ALA A O 1
ATOM 767 N N . ALA A 1 106 ? -8.278 -12.198 16.655 1.00 97.75 106 ALA A N 1
ATOM 768 C CA . ALA A 1 106 ? -8.516 -12.599 18.040 1.00 97.75 106 ALA A CA 1
ATOM 769 C C . ALA A 1 106 ? -9.967 -12.332 18.456 1.00 97.75 106 ALA A C 1
ATOM 771 O O . ALA A 1 106 ? -10.615 -13.206 19.025 1.00 97.75 106 ALA A O 1
ATOM 772 N N . ILE A 1 107 ? -10.511 -11.171 18.080 1.00 95.44 107 ILE A N 1
ATOM 773 C CA . ILE A 1 107 ? -11.926 -10.845 18.300 1.00 95.44 107 ILE A CA 1
ATOM 774 C C . ILE A 1 107 ? -12.832 -11.831 17.554 1.00 95.44 107 ILE A C 1
ATOM 776 O O . ILE A 1 107 ? -13.823 -12.289 18.110 1.00 95.44 107 ILE A O 1
ATOM 780 N N . GLU A 1 108 ? -12.510 -12.160 16.302 1.00 95.25 108 GLU A N 1
ATOM 781 C CA . GLU A 1 108 ? -13.297 -13.095 15.489 1.00 95.25 108 GLU A CA 1
ATOM 782 C C . GLU A 1 108 ? -13.262 -14.530 16.031 1.00 95.25 108 GLU A C 1
ATOM 784 O O . GLU A 1 108 ? -14.265 -15.233 15.939 1.00 95.25 108 GLU A O 1
ATOM 789 N N . HIS A 1 109 ? -12.122 -14.965 16.571 1.00 96.44 109 HIS A N 1
ATOM 790 C CA . HIS A 1 109 ? -11.912 -16.343 17.007 1.00 96.44 109 HIS A CA 1
ATOM 791 C C . HIS A 1 109 ? -12.322 -16.582 18.467 1.00 96.44 109 HIS A C 1
ATOM 793 O O . HIS A 1 109 ? -12.954 -17.591 18.762 1.00 96.44 109 HIS A O 1
ATOM 799 N N . PHE A 1 110 ? -11.996 -15.652 19.369 1.00 95.88 110 PHE A N 1
ATOM 800 C CA . PHE A 1 110 ? -12.219 -15.791 20.814 1.00 95.88 110 PHE A CA 1
ATOM 801 C C . PHE A 1 110 ? -13.323 -14.874 21.361 1.00 95.88 110 PHE A C 1
ATOM 803 O O . PHE A 1 110 ? -13.726 -15.018 22.509 1.00 95.88 110 PHE A O 1
ATOM 810 N N . GLY A 1 111 ? -13.811 -13.910 20.574 1.00 91.50 111 GLY A N 1
ATOM 811 C CA . GLY A 1 111 ? -14.791 -12.916 21.030 1.00 91.50 111 GLY A CA 1
ATOM 812 C C . GLY A 1 111 ? -14.190 -11.735 21.802 1.00 91.50 111 GLY A C 1
ATOM 813 O O . GLY A 1 111 ? -14.914 -10.798 22.145 1.00 91.50 111 GLY A O 1
ATOM 814 N N . GLU A 1 112 ? -12.876 -11.729 22.040 1.00 92.50 112 GLU A N 1
ATOM 815 C CA . GLU A 1 112 ? -12.174 -10.654 22.739 1.00 92.50 112 GLU A CA 1
ATOM 816 C C . GLU A 1 112 ? -10.739 -10.433 22.239 1.00 92.50 112 GLU A C 1
ATOM 818 O O . GLU A 1 112 ? -10.131 -11.280 21.589 1.00 92.50 112 GLU A O 1
ATOM 823 N N . ALA A 1 113 ? -10.197 -9.252 22.544 1.00 92.19 113 ALA A N 1
ATOM 824 C CA . ALA A 1 113 ? -8.857 -8.823 22.157 1.00 92.19 113 ALA A CA 1
ATOM 825 C C . ALA A 1 113 ? -7.933 -8.741 23.380 1.00 92.19 113 ALA A C 1
ATOM 827 O O . ALA A 1 113 ? -7.632 -7.641 23.863 1.00 92.19 113 ALA A O 1
ATOM 828 N N . THR A 1 114 ? -7.490 -9.892 23.890 1.00 96.12 114 THR A N 1
ATOM 829 C CA . THR A 1 114 ? -6.366 -9.950 24.837 1.00 96.12 114 THR A CA 1
ATOM 830 C C . THR A 1 114 ? -5.043 -9.987 24.076 1.00 96.12 114 THR A C 1
ATOM 832 O O . THR A 1 114 ? -4.986 -10.318 22.888 1.00 96.12 114 THR A O 1
ATOM 835 N N . GLU A 1 115 ? -3.960 -9.608 24.749 1.00 97.50 115 GLU A N 1
ATOM 836 C CA . GLU A 1 115 ? -2.629 -9.642 24.146 1.00 97.50 115 GLU A CA 1
ATOM 837 C C . GLU A 1 115 ? -2.198 -11.071 23.800 1.00 97.50 115 GLU A C 1
ATOM 839 O O . GLU A 1 115 ? -1.721 -11.317 22.693 1.00 97.50 115 GLU A O 1
ATOM 844 N N . GLU A 1 116 ? -2.434 -12.014 24.713 1.00 97.56 116 GLU A N 1
ATOM 845 C CA . GLU A 1 116 ? -2.181 -13.442 24.514 1.00 97.56 116 GLU A CA 1
ATOM 846 C C . GLU A 1 116 ? -2.895 -13.958 23.260 1.00 97.56 116 GLU A C 1
ATOM 848 O O . GLU A 1 116 ? -2.269 -14.540 22.370 1.00 97.56 116 GLU A O 1
ATOM 853 N N . TYR A 1 117 ? -4.188 -13.654 23.130 1.00 98.00 117 TYR A N 1
ATOM 854 C CA . TYR A 1 117 ? -4.992 -14.098 21.996 1.00 98.00 117 TYR A CA 1
ATOM 855 C C . TYR A 1 117 ? -4.524 -13.477 20.688 1.00 98.00 117 TYR A C 1
ATOM 857 O O . TYR A 1 117 ? -4.353 -14.189 19.699 1.00 98.00 117 TYR A O 1
ATOM 865 N N . ALA A 1 118 ? -4.233 -12.175 20.676 1.00 97.88 118 ALA A N 1
ATOM 866 C CA . ALA A 1 118 ? -3.713 -11.510 19.487 1.00 97.88 118 ALA A CA 1
ATOM 867 C C . ALA A 1 118 ? -2.368 -12.105 19.037 1.00 97.88 118 ALA A C 1
ATOM 869 O O . ALA A 1 118 ? -2.147 -12.277 17.838 1.00 97.88 118 ALA A O 1
ATOM 870 N N . ARG A 1 119 ? -1.475 -12.478 19.963 1.00 97.38 119 ARG A N 1
ATOM 871 C CA . ARG A 1 119 ? -0.176 -13.081 19.612 1.00 97.38 119 ARG A CA 1
ATOM 872 C C . ARG A 1 119 ? -0.312 -14.434 18.920 1.00 97.38 119 ARG A C 1
ATOM 874 O O . ARG A 1 119 ? 0.467 -14.689 17.999 1.00 97.38 119 ARG A O 1
ATOM 881 N N . MET A 1 120 ? -1.308 -15.236 19.304 1.00 96.94 120 MET A N 1
ATOM 882 C CA . MET A 1 120 ? -1.606 -16.536 18.685 1.00 96.94 120 MET A CA 1
ATOM 883 C C . MET A 1 120 ? -2.164 -16.426 17.259 1.00 96.94 120 MET A C 1
ATOM 885 O O . MET A 1 120 ? -2.154 -17.406 16.514 1.00 96.94 120 MET A O 1
ATOM 889 N N . MET A 1 121 ? -2.657 -15.253 16.857 1.00 97.94 121 MET A N 1
ATOM 890 C CA . MET A 1 121 ? -3.290 -15.071 15.554 1.00 97.94 121 MET A CA 1
ATOM 891 C C . MET A 1 121 ? -2.286 -14.854 14.414 1.00 97.94 121 MET A C 1
ATOM 893 O O . MET A 1 121 ? -1.205 -14.284 14.613 1.00 97.94 121 MET A O 1
ATOM 897 N N . PRO A 1 122 ? -2.636 -15.261 13.177 1.00 97.38 122 PRO A N 1
ATOM 898 C CA . PRO A 1 122 ? -1.795 -15.023 12.014 1.00 97.38 122 PRO A CA 1
ATOM 899 C C . PRO A 1 122 ? -1.698 -13.529 11.684 1.00 97.38 122 PRO A C 1
ATOM 901 O O . PRO A 1 122 ? -2.621 -12.747 11.897 1.00 97.38 122 PRO A O 1
ATOM 904 N N . ARG A 1 123 ? -0.571 -13.131 11.081 1.00 97.12 123 ARG A N 1
ATOM 905 C CA . ARG A 1 123 ? -0.372 -11.758 10.582 1.00 97.12 123 ARG A CA 1
ATOM 906 C C . ARG A 1 123 ? -1.199 -11.435 9.340 1.00 97.12 123 ARG A C 1
ATOM 908 O O . ARG A 1 123 ? -1.425 -10.265 9.062 1.00 97.12 123 ARG A O 1
ATOM 915 N N . ALA A 1 124 ? -1.584 -12.439 8.558 1.00 97.38 124 ALA A N 1
ATOM 916 C CA . ALA A 1 124 ? -2.386 -12.269 7.351 1.00 97.38 124 ALA A CA 1
ATOM 917 C C . ALA A 1 124 ? -3.863 -12.535 7.652 1.00 97.38 124 ALA A C 1
ATOM 919 O O . ALA A 1 124 ? -4.189 -13.412 8.452 1.00 97.38 124 ALA A O 1
ATOM 920 N N . HIS A 1 125 ? -4.752 -11.797 6.987 1.00 96.31 125 HIS A N 1
ATOM 921 C CA . HIS A 1 125 ? -6.185 -11.859 7.249 1.00 96.31 125 HIS A CA 1
ATOM 922 C C . HIS A 1 125 ? -6.998 -11.992 5.957 1.00 96.31 125 HIS A C 1
ATOM 924 O O . HIS A 1 125 ? -6.848 -11.218 5.005 1.00 96.31 125 HIS A O 1
ATOM 930 N N . ARG A 1 126 ? -7.925 -12.958 5.919 1.00 93.50 126 ARG A N 1
ATOM 931 C CA . ARG A 1 126 ? -8.735 -13.259 4.718 1.00 93.50 126 ARG A CA 1
ATOM 932 C C . ARG A 1 126 ? -9.682 -12.123 4.327 1.00 93.50 126 ARG A C 1
ATOM 934 O O . ARG A 1 126 ? -9.985 -11.952 3.150 1.00 93.50 126 ARG A O 1
ATOM 941 N N . ARG A 1 127 ? -10.125 -11.326 5.303 1.00 91.00 127 ARG A N 1
ATOM 942 C CA . ARG A 1 127 ? -11.076 -10.218 5.093 1.00 91.00 127 ARG A CA 1
ATOM 943 C C . ARG A 1 127 ? -10.407 -8.851 4.923 1.00 91.00 127 ARG A C 1
ATOM 945 O O . ARG A 1 127 ? -11.106 -7.845 4.884 1.00 91.00 127 ARG A O 1
ATOM 952 N N . CYS A 1 128 ? -9.076 -8.793 4.839 1.00 92.94 128 CYS A N 1
ATOM 953 C CA . CYS A 1 128 ? -8.377 -7.525 4.644 1.00 92.94 128 CYS A CA 1
ATOM 954 C C . CYS A 1 128 ? -8.658 -6.939 3.250 1.00 92.94 128 CYS A C 1
ATOM 956 O O . CYS A 1 128 ? -8.637 -7.656 2.246 1.00 92.94 128 CYS A O 1
ATOM 958 N N . GLY A 1 129 ? -8.864 -5.619 3.179 1.00 88.69 129 GLY A N 1
ATOM 959 C CA . GLY A 1 129 ? -9.082 -4.894 1.922 1.00 88.69 129 GLY A CA 1
ATOM 960 C C . GLY A 1 129 ? -7.910 -4.995 0.938 1.00 88.69 129 GLY A C 1
ATOM 961 O O . GLY A 1 129 ? -8.129 -4.940 -0.270 1.00 88.69 129 GLY A O 1
ATOM 962 N N . SER A 1 130 ? -6.685 -5.242 1.417 1.00 91.38 130 SER A N 1
ATOM 963 C CA . SER A 1 130 ? -5.512 -5.459 0.553 1.00 91.38 130 SER A CA 1
ATOM 964 C C . SER A 1 130 ? -5.639 -6.695 -0.353 1.00 91.38 130 SER A C 1
ATOM 966 O O . SER A 1 130 ? -5.011 -6.743 -1.410 1.00 91.38 130 SER A O 1
ATOM 968 N N . ASN A 1 131 ? -6.525 -7.646 -0.025 1.00 94.44 131 ASN A N 1
ATOM 969 C CA . ASN A 1 131 ? -6.864 -8.754 -0.924 1.00 94.44 131 ASN A CA 1
ATOM 970 C C . ASN A 1 131 ? -7.562 -8.287 -2.208 1.00 94.44 131 ASN A C 1
ATOM 972 O O . ASN A 1 131 ? -7.458 -8.957 -3.230 1.00 94.44 131 ASN A O 1
ATOM 976 N N . LEU A 1 132 ? -8.263 -7.147 -2.186 1.00 91.94 132 LEU A N 1
ATOM 977 C CA . LEU A 1 132 ? -8.847 -6.569 -3.399 1.00 91.94 132 LEU A CA 1
ATOM 978 C C . LEU A 1 132 ? -7.756 -6.007 -4.312 1.00 91.94 132 LEU A C 1
ATOM 980 O O . LEU A 1 132 ? -7.789 -6.251 -5.514 1.00 91.94 132 LEU A O 1
ATOM 984 N N . LEU A 1 133 ? -6.754 -5.332 -3.734 1.00 91.06 133 LEU A N 1
ATOM 985 C CA . LEU A 1 133 ? -5.609 -4.825 -4.489 1.00 91.06 133 LEU A CA 1
ATOM 986 C C . LEU A 1 133 ? -4.816 -5.970 -5.133 1.00 91.06 133 LEU A C 1
ATOM 988 O O . LEU A 1 133 ? -4.437 -5.856 -6.293 1.00 91.06 133 LEU A O 1
ATOM 992 N N . ALA A 1 134 ? -4.643 -7.098 -4.434 1.00 93.62 134 ALA A N 1
ATOM 993 C CA . ALA A 1 134 ? -3.999 -8.289 -4.993 1.00 93.62 134 ALA A CA 1
ATOM 994 C C . ALA A 1 134 ? -4.677 -8.795 -6.281 1.00 93.62 134 ALA A C 1
ATOM 996 O O . ALA A 1 134 ? -3.994 -9.263 -7.186 1.00 93.62 134 ALA A O 1
ATOM 997 N N . GLY A 1 135 ? -6.003 -8.653 -6.392 1.00 93.12 135 GLY A N 1
ATOM 998 C CA . GLY A 1 135 ? -6.750 -9.000 -7.604 1.00 93.12 135 GLY A CA 1
ATOM 999 C C . GLY A 1 135 ? -6.530 -8.038 -8.772 1.00 93.12 135 GLY A C 1
ATOM 1000 O O . GLY A 1 135 ? -6.712 -8.435 -9.918 1.00 93.12 135 GLY A O 1
ATOM 1001 N N . LEU A 1 136 ? -6.124 -6.796 -8.493 1.00 93.69 136 LEU A N 1
ATOM 1002 C CA . LEU A 1 136 ? -5.793 -5.794 -9.509 1.00 93.69 136 LEU A CA 1
ATOM 1003 C C . LEU A 1 136 ? -4.339 -5.899 -9.984 1.00 93.69 136 LEU A C 1
ATOM 1005 O O . LEU A 1 136 ? -4.023 -5.401 -11.059 1.00 93.69 136 LEU A O 1
ATOM 1009 N N . LEU A 1 137 ? -3.450 -6.557 -9.229 1.00 94.44 137 LEU A N 1
ATOM 1010 C CA . LEU A 1 137 ? -2.033 -6.649 -9.593 1.00 94.44 137 LEU A CA 1
ATOM 1011 C C . LEU A 1 137 ? -1.794 -7.261 -10.980 1.00 94.44 137 LEU A C 1
ATOM 1013 O O . LEU A 1 137 ? -1.000 -6.690 -11.716 1.00 94.44 137 LEU A O 1
ATOM 1017 N N . PRO A 1 138 ? -2.470 -8.343 -11.412 1.00 95.19 138 PRO A N 1
ATOM 1018 C CA . PRO A 1 138 ? -2.232 -8.890 -12.749 1.00 95.19 138 PRO A CA 1
ATOM 1019 C C . PRO A 1 138 ? -2.613 -7.918 -13.868 1.00 95.19 138 PRO A C 1
ATOM 1021 O O . PRO A 1 138 ? -1.915 -7.851 -14.873 1.00 95.19 138 PRO A O 1
ATOM 1024 N N . LEU A 1 139 ? -3.652 -7.100 -13.666 1.00 94.44 139 LEU A N 1
ATOM 1025 C CA . LEU A 1 139 ? -3.990 -6.014 -14.587 1.00 94.44 139 LEU A CA 1
ATOM 1026 C C . LEU A 1 139 ? -2.885 -4.950 -14.625 1.00 94.44 139 LEU A C 1
ATOM 1028 O O . LEU A 1 139 ? -2.462 -4.562 -15.707 1.00 94.44 139 LEU A O 1
ATOM 1032 N N . LEU A 1 140 ? -2.400 -4.516 -13.458 1.00 93.06 140 LEU A N 1
ATOM 1033 C CA . LEU A 1 140 ? -1.389 -3.458 -13.347 1.00 93.06 140 LEU A CA 1
ATOM 1034 C C . LEU A 1 140 ? 0.000 -3.889 -13.836 1.00 93.06 140 LEU A C 1
ATOM 1036 O O . LEU A 1 140 ? 0.740 -3.069 -14.362 1.00 93.06 140 LEU A O 1
ATOM 1040 N N . LEU A 1 141 ? 0.367 -5.156 -13.637 1.00 95.25 141 LEU A N 1
ATOM 1041 C CA . LEU A 1 141 ? 1.707 -5.663 -13.935 1.00 95.25 141 LEU A CA 1
ATOM 1042 C C . LEU A 1 141 ? 1.816 -6.252 -15.340 1.00 95.25 141 LEU A C 1
ATOM 1044 O O . LEU A 1 141 ? 2.854 -6.109 -15.983 1.00 95.25 141 LEU A O 1
ATOM 1048 N N . LEU A 1 142 ? 0.763 -6.941 -15.787 1.00 95.56 142 LEU A N 1
ATOM 1049 C CA . LEU A 1 142 ? 0.788 -7.781 -16.984 1.00 95.56 142 LEU A CA 1
ATOM 1050 C C . LEU A 1 142 ? -0.268 -7.382 -18.016 1.00 95.56 142 LEU A C 1
ATOM 1052 O O . LEU A 1 142 ? -0.120 -7.743 -19.176 1.00 95.56 142 LEU A O 1
ATOM 1056 N N . GLY A 1 143 ? -1.327 -6.669 -17.625 1.00 94.31 143 GLY A N 1
ATOM 1057 C CA . GLY A 1 143 ? -2.496 -6.446 -18.477 1.00 94.31 143 GLY A CA 1
ATOM 1058 C C . GLY A 1 143 ? -2.152 -5.767 -19.797 1.00 94.31 143 GLY A C 1
ATOM 1059 O O . GLY A 1 143 ? -2.411 -6.325 -20.858 1.00 94.31 143 GLY A O 1
ATOM 1060 N N . GLU A 1 144 ? -1.539 -4.588 -19.729 1.00 93.69 144 GLU A N 1
ATOM 1061 C CA . GLU A 1 144 ? -1.192 -3.809 -20.919 1.00 93.69 144 GLU A CA 1
ATOM 1062 C C . GLU A 1 144 ? -0.072 -4.473 -21.756 1.00 93.69 144 GLU A C 1
ATOM 1064 O O . GLU A 1 144 ? -0.298 -4.676 -22.953 1.00 93.69 144 GLU A O 1
ATOM 1069 N N . PRO A 1 145 ? 1.046 -4.960 -21.171 1.00 93.56 145 PRO A N 1
ATOM 1070 C CA . PRO A 1 145 ? 2.068 -5.659 -21.948 1.00 93.56 145 PRO A CA 1
ATOM 1071 C C . PRO A 1 145 ? 1.545 -6.919 -22.646 1.00 93.56 145 PRO A C 1
ATOM 1073 O O . PRO A 1 145 ? 1.794 -7.134 -23.834 1.00 93.56 145 PRO A O 1
ATOM 1076 N N . LEU A 1 146 ? 0.764 -7.746 -21.941 1.00 94.88 146 LEU A N 1
ATOM 1077 C CA . LEU A 1 146 ? 0.173 -8.939 -22.541 1.00 94.88 146 LEU A CA 1
ATOM 1078 C C . LEU A 1 146 ? -0.878 -8.585 -23.585 1.00 94.88 146 LEU A C 1
ATOM 1080 O O . LEU A 1 146 ? -1.050 -9.359 -24.517 1.00 94.88 146 LEU A O 1
ATOM 1084 N N . TRP A 1 147 ? -1.567 -7.447 -23.472 1.00 95.44 147 TRP A N 1
ATOM 1085 C CA . TRP A 1 147 ? -2.539 -7.023 -24.477 1.00 95.44 147 TRP A CA 1
ATOM 1086 C C . TRP A 1 147 ? -1.874 -6.762 -25.829 1.00 95.44 147 TRP A C 1
ATOM 1088 O O . TRP A 1 147 ? -2.414 -7.171 -26.857 1.00 95.44 147 TRP A O 1
ATOM 1098 N N . ARG A 1 148 ? -0.679 -6.152 -25.832 1.00 93.06 148 ARG A N 1
ATOM 1099 C CA . ARG A 1 148 ? 0.109 -5.939 -27.059 1.00 93.06 148 ARG A CA 1
ATOM 1100 C C . ARG A 1 148 ? 0.548 -7.254 -27.717 1.00 93.06 148 ARG A C 1
ATOM 1102 O O . ARG A 1 148 ? 0.688 -7.294 -28.934 1.00 93.06 148 ARG A O 1
ATOM 1109 N N . ILE A 1 149 ? 0.755 -8.315 -26.931 1.00 92.44 149 ILE A N 1
ATOM 1110 C CA . ILE A 1 149 ? 1.157 -9.642 -27.429 1.00 92.44 149 ILE A CA 1
ATOM 1111 C C . ILE A 1 149 ? -0.066 -10.468 -27.855 1.00 92.44 149 ILE A C 1
ATOM 1113 O O . ILE A 1 149 ? -0.128 -10.996 -28.963 1.00 92.44 149 ILE A O 1
ATOM 1117 N N . ASN A 1 150 ? -1.020 -10.644 -26.941 1.00 94.75 150 ASN A N 1
ATOM 1118 C CA . ASN A 1 150 ? -2.204 -11.475 -27.102 1.00 94.75 150 ASN A CA 1
ATOM 1119 C C . ASN A 1 150 ? -3.334 -11.011 -26.148 1.00 94.75 150 ASN A C 1
ATOM 1121 O O . ASN A 1 150 ? -3.329 -11.352 -24.957 1.00 94.75 150 ASN A O 1
ATOM 1125 N N . PRO A 1 151 ? -4.360 -10.310 -26.669 1.00 96.12 151 PRO A N 1
ATOM 1126 C CA . PRO A 1 151 ? -5.499 -9.827 -25.881 1.00 96.12 151 PRO A CA 1
ATOM 1127 C C . PRO A 1 151 ? -6.277 -10.920 -25.133 1.00 96.12 151 PRO A C 1
ATOM 1129 O O . PRO A 1 151 ? -6.789 -10.680 -24.035 1.00 96.12 151 PRO A O 1
ATOM 1132 N N . LEU A 1 152 ? -6.354 -12.138 -25.683 1.00 97.19 152 LEU A N 1
ATOM 1133 C CA . LEU A 1 152 ? -7.024 -13.258 -25.019 1.00 97.19 152 LEU A CA 1
ATOM 1134 C C . LEU A 1 152 ? -6.227 -13.708 -23.792 1.00 97.19 152 LEU A C 1
ATOM 1136 O O . LEU A 1 152 ? -6.802 -13.874 -22.717 1.00 97.19 152 LEU A O 1
ATOM 1140 N N . LEU A 1 153 ? -4.905 -13.843 -23.927 1.00 94.88 153 LEU A N 1
ATOM 1141 C CA . LEU A 1 153 ? -4.021 -14.185 -22.812 1.00 94.88 153 LEU A CA 1
ATOM 1142 C C . LEU A 1 153 ? -4.087 -13.126 -21.704 1.00 94.88 153 LEU A C 1
ATOM 1144 O O . LEU A 1 153 ? -4.253 -13.484 -20.538 1.00 94.88 153 LEU A O 1
ATOM 1148 N N . ALA A 1 154 ? -4.019 -11.839 -22.062 1.00 96.25 154 ALA A N 1
ATOM 1149 C CA . ALA A 1 154 ? -4.169 -10.735 -21.112 1.00 96.25 154 ALA A CA 1
ATOM 1150 C C . ALA A 1 154 ? -5.487 -10.840 -20.329 1.00 96.25 154 ALA A C 1
ATOM 1152 O O . ALA A 1 154 ? -5.498 -10.778 -19.098 1.00 96.25 154 ALA A O 1
ATOM 1153 N N . THR A 1 155 ? -6.591 -11.082 -21.041 1.00 96.88 155 THR A N 1
ATOM 1154 C CA . THR A 1 155 ? -7.920 -11.249 -20.440 1.00 96.88 155 THR A CA 1
ATOM 1155 C C . THR A 1 155 ? -7.956 -12.426 -19.465 1.00 96.88 155 THR A C 1
ATOM 1157 O O . THR A 1 155 ? -8.404 -12.270 -18.327 1.00 96.88 155 THR A O 1
ATOM 1160 N N . VAL A 1 156 ? -7.437 -13.590 -19.870 1.00 97.31 156 VAL A N 1
ATOM 1161 C CA . VAL A 1 156 ? -7.375 -14.789 -19.019 1.00 97.31 156 VAL A CA 1
ATOM 1162 C C . VAL A 1 156 ? -6.568 -14.513 -17.751 1.00 97.31 156 VAL A C 1
ATOM 1164 O O . VAL A 1 156 ? -7.034 -14.822 -16.654 1.00 97.31 156 VAL A O 1
ATOM 1167 N N . VAL A 1 157 ? -5.398 -13.883 -17.873 1.00 96.00 157 VAL A N 1
ATOM 1168 C CA . VAL A 1 157 ? -4.534 -13.545 -16.732 1.00 96.00 157 VAL A CA 1
ATOM 1169 C C . VAL A 1 157 ? -5.237 -12.601 -15.754 1.00 96.00 157 VAL A C 1
ATOM 1171 O O . VAL A 1 157 ? -5.190 -12.835 -14.545 1.00 96.00 157 VAL A O 1
ATOM 1174 N N . VAL A 1 158 ? -5.937 -11.576 -16.246 1.00 95.94 158 VAL A N 1
ATOM 1175 C CA . VAL A 1 158 ? -6.680 -10.629 -15.396 1.00 95.94 158 VAL A CA 1
ATOM 1176 C C . VAL A 1 158 ? -7.857 -11.308 -14.690 1.00 95.94 158 VAL A C 1
ATOM 1178 O O . VAL A 1 158 ? -8.018 -11.149 -13.477 1.00 95.94 158 VAL A O 1
ATOM 1181 N N . VAL A 1 159 ? -8.652 -12.107 -15.409 1.00 97.00 159 VAL A N 1
ATOM 1182 C CA . VAL A 1 159 ? -9.800 -12.834 -14.837 1.00 97.00 159 VAL A CA 1
ATOM 1183 C C . VAL A 1 159 ? -9.343 -13.847 -13.787 1.00 97.00 159 VAL A C 1
ATOM 1185 O O . VAL A 1 159 ? -9.922 -13.921 -12.697 1.00 97.00 159 VAL A O 1
ATOM 1188 N N . MET A 1 160 ? -8.275 -14.594 -14.072 1.00 96.56 160 MET A N 1
ATOM 1189 C CA . MET A 1 160 ? -7.669 -15.518 -13.112 1.00 96.56 160 MET A CA 1
ATOM 1190 C C . MET A 1 160 ? -7.130 -14.757 -11.899 1.00 96.56 160 MET A C 1
ATOM 1192 O O . MET A 1 160 ? -7.441 -15.106 -10.761 1.00 96.56 160 MET A O 1
ATOM 1196 N N . GLY A 1 161 ? -6.415 -13.656 -12.124 1.00 95.19 161 GLY A N 1
ATOM 1197 C CA . GLY A 1 161 ? -5.931 -12.761 -11.078 1.00 95.19 161 GLY A CA 1
ATOM 1198 C C . GLY A 1 161 ? -7.016 -12.325 -10.100 1.00 95.19 161 GLY A C 1
ATOM 1199 O O . GLY A 1 161 ? -6.890 -12.496 -8.883 1.00 95.19 161 GLY A O 1
ATOM 1200 N N . TRP A 1 162 ? -8.131 -11.834 -10.638 1.00 96.88 162 TRP A N 1
ATOM 1201 C CA . TRP A 1 162 ? -9.286 -11.450 -9.839 1.00 96.88 162 TRP A CA 1
ATOM 1202 C C . TRP A 1 162 ? -9.907 -12.640 -9.097 1.00 96.88 162 TRP A C 1
ATOM 1204 O O . TRP A 1 162 ? -10.274 -12.518 -7.924 1.00 96.88 162 TRP A O 1
ATOM 1214 N N . SER A 1 163 ? -9.996 -13.804 -9.743 1.00 97.00 163 SER A N 1
ATOM 1215 C CA . SER A 1 163 ? -10.570 -15.025 -9.161 1.00 97.00 163 SER A CA 1
ATOM 1216 C C . SER A 1 163 ? -9.756 -15.533 -7.964 1.00 97.00 163 SER A C 1
ATOM 1218 O O . SER A 1 163 ? -10.328 -15.899 -6.936 1.00 97.00 163 SER A O 1
ATOM 1220 N N . PHE A 1 164 ? -8.422 -15.460 -8.035 1.00 96.19 164 PHE A N 1
ATOM 1221 C CA . PHE A 1 164 ? -7.510 -15.924 -6.979 1.00 96.19 164 PHE A CA 1
ATOM 1222 C C . PHE A 1 164 ? -7.098 -14.844 -5.966 1.00 96.19 164 PHE A C 1
ATOM 1224 O O . PHE A 1 164 ? -6.314 -15.125 -5.054 1.00 96.19 164 PHE A O 1
ATOM 1231 N N . ARG A 1 165 ? -7.662 -13.633 -6.055 1.00 96.75 165 ARG A N 1
ATOM 1232 C CA . ARG A 1 165 ? -7.258 -12.450 -5.270 1.00 96.75 165 ARG A CA 1
ATOM 1233 C C . ARG A 1 165 ? -7.125 -12.674 -3.760 1.00 96.75 165 ARG A C 1
ATOM 1235 O O . ARG A 1 165 ? -6.194 -12.165 -3.148 1.00 96.75 165 ARG A O 1
ATOM 1242 N N . PHE A 1 166 ? -8.011 -13.465 -3.147 1.00 96.25 166 PHE A N 1
ATOM 1243 C CA . PHE A 1 166 ? -7.958 -13.734 -1.704 1.00 96.25 166 PHE A CA 1
ATOM 1244 C C . PHE A 1 166 ? -6.811 -14.667 -1.308 1.00 96.25 166 PHE A C 1
ATOM 1246 O O . PHE A 1 166 ? -6.252 -14.507 -0.228 1.00 96.25 166 PHE A O 1
ATOM 1253 N N . HIS A 1 167 ? -6.439 -15.614 -2.171 1.00 96.00 167 HIS A N 1
ATOM 1254 C CA . HIS A 1 167 ? -5.323 -16.528 -1.924 1.00 96.00 167 HIS A CA 1
ATOM 1255 C C . HIS A 1 167 ? -3.995 -15.798 -2.116 1.00 96.00 167 HIS A C 1
ATOM 1257 O O . HIS A 1 167 ? -3.156 -15.775 -1.217 1.00 96.00 167 HIS A O 1
ATOM 1263 N N . VAL A 1 168 ? -3.847 -15.129 -3.262 1.00 94.88 168 VAL A N 1
ATOM 1264 C CA . VAL A 1 168 ? -2.643 -14.360 -3.600 1.00 94.88 168 VAL A CA 1
ATOM 1265 C C . VAL A 1 168 ? -2.446 -13.213 -2.611 1.00 94.88 168 VAL A C 1
ATOM 1267 O O . VAL A 1 168 ? -1.354 -13.040 -2.075 1.00 94.88 168 VAL A O 1
ATOM 1270 N N . GLY A 1 169 ? -3.508 -12.472 -2.294 1.00 96.44 169 GLY A N 1
ATOM 1271 C CA . GLY A 1 169 ? -3.454 -11.379 -1.330 1.00 96.44 169 GLY A CA 1
ATOM 1272 C C . GLY A 1 169 ? -3.069 -11.839 0.073 1.00 96.44 169 GLY A C 1
ATOM 1273 O O . GLY A 1 169 ? -2.237 -11.194 0.708 1.00 96.44 169 GLY A O 1
ATOM 1274 N N . TYR A 1 170 ? -3.577 -12.985 0.534 1.00 96.94 170 TYR A N 1
ATOM 1275 C CA . TYR A 1 170 ? -3.179 -13.551 1.824 1.00 96.94 170 TYR A CA 1
ATOM 1276 C C . TYR A 1 170 ? -1.681 -13.892 1.858 1.00 96.94 170 TYR A C 1
ATOM 1278 O O . TYR A 1 170 ? -1.001 -13.589 2.841 1.00 96.94 170 TYR A O 1
ATOM 1286 N N . ILE A 1 171 ? -1.141 -14.455 0.772 1.00 96.44 171 ILE A N 1
ATOM 1287 C CA . ILE A 1 171 ? 0.295 -14.749 0.644 1.00 96.44 171 ILE A CA 1
ATOM 1288 C C . ILE A 1 171 ? 1.112 -13.451 0.649 1.00 96.44 171 ILE A C 1
ATOM 1290 O O . ILE A 1 171 ? 2.055 -13.324 1.431 1.00 96.44 171 ILE A O 1
ATOM 1294 N N . ILE A 1 172 ? 0.726 -12.458 -0.159 1.00 95.56 172 ILE A N 1
ATOM 1295 C CA . ILE A 1 172 ? 1.403 -11.152 -0.209 1.00 95.56 172 ILE A CA 1
ATOM 1296 C C . ILE A 1 172 ? 1.404 -10.496 1.174 1.00 95.56 172 ILE A C 1
ATOM 1298 O O . ILE A 1 172 ? 2.429 -9.964 1.601 1.00 95.56 172 ILE A O 1
ATOM 1302 N N . GLN A 1 173 ? 0.291 -10.566 1.907 1.00 97.12 173 GLN A N 1
ATOM 1303 C CA . GLN A 1 173 ? 0.225 -10.091 3.286 1.00 97.12 173 GLN A CA 1
ATOM 1304 C C . GLN A 1 173 ? 1.214 -10.828 4.188 1.00 97.12 173 GLN A C 1
ATOM 1306 O O . GLN A 1 173 ? 1.979 -10.176 4.899 1.00 97.12 173 GLN A O 1
ATOM 1311 N N . ALA A 1 174 ? 1.220 -12.160 4.169 1.00 95.69 174 ALA A N 1
ATOM 1312 C CA . ALA A 1 174 ? 2.053 -12.973 5.053 1.00 95.69 174 ALA A CA 1
ATOM 1313 C C . ALA A 1 174 ? 3.557 -12.753 4.814 1.00 95.69 174 ALA A C 1
ATOM 1315 O O . ALA A 1 174 ? 4.337 -12.661 5.773 1.00 95.69 174 ALA A O 1
ATOM 1316 N N . VAL A 1 175 ? 3.951 -12.632 3.545 1.00 93.94 175 VAL A N 1
ATOM 1317 C CA . VAL A 1 175 ? 5.354 -12.529 3.129 1.00 93.94 175 VAL A CA 1
ATOM 1318 C C . VAL A 1 175 ? 5.841 -11.080 3.172 1.00 93.94 175 VAL A C 1
ATOM 1320 O O . VAL A 1 175 ? 6.843 -10.794 3.833 1.00 93.94 175 VAL A O 1
ATOM 1323 N N . PHE A 1 176 ? 5.110 -10.150 2.553 1.00 93.94 176 PHE A N 1
ATOM 1324 C CA . PHE A 1 176 ? 5.582 -8.785 2.298 1.00 93.94 176 PHE A CA 1
ATOM 1325 C C . PHE A 1 176 ? 4.830 -7.714 3.096 1.00 93.94 176 PHE A C 1
ATOM 1327 O O . PHE A 1 176 ? 5.448 -6.945 3.832 1.00 93.94 176 PHE A O 1
ATOM 1334 N N . ALA A 1 177 ? 3.499 -7.653 2.982 1.00 94.38 177 ALA A N 1
ATOM 1335 C CA . ALA A 1 177 ? 2.735 -6.473 3.409 1.00 94.38 177 ALA A CA 1
ATOM 1336 C C . ALA A 1 177 ? 2.471 -6.382 4.925 1.00 94.38 177 ALA A C 1
ATOM 1338 O O . ALA A 1 177 ? 1.934 -5.381 5.404 1.00 94.38 177 ALA A O 1
ATOM 1339 N N . THR A 1 178 ? 2.849 -7.406 5.690 1.00 96.88 178 THR A N 1
ATOM 1340 C CA . THR A 1 178 ? 2.784 -7.427 7.158 1.00 96.88 178 THR A CA 1
ATOM 1341 C C . THR A 1 178 ? 4.126 -7.875 7.720 1.00 96.88 178 THR A C 1
ATOM 1343 O O . THR A 1 178 ? 4.836 -8.596 7.032 1.00 96.88 178 THR A O 1
ATOM 1346 N N . LYS A 1 179 ? 4.492 -7.499 8.947 1.00 96.56 179 LYS A N 1
ATOM 1347 C CA . LYS A 1 179 ? 5.626 -8.079 9.705 1.00 96.56 179 LYS A CA 1
ATOM 1348 C C . LYS A 1 179 ? 5.223 -8.270 11.159 1.00 96.56 179 LYS A C 1
ATOM 1350 O O . LYS A 1 179 ? 4.199 -7.731 11.555 1.00 96.56 179 LYS A O 1
ATOM 1355 N N . GLU A 1 180 ? 5.983 -9.031 11.940 1.00 97.44 180 GLU A N 1
ATOM 1356 C CA . GLU A 1 180 ? 5.649 -9.198 13.358 1.00 97.44 180 GLU A CA 1
ATOM 1357 C C . GLU A 1 180 ? 5.601 -7.821 14.047 1.00 97.44 180 GLU A C 1
ATOM 1359 O O . GLU A 1 180 ? 6.559 -7.051 13.910 1.00 97.44 180 GLU A O 1
ATOM 1364 N N . PRO A 1 181 ? 4.468 -7.453 14.676 1.00 97.44 181 PRO A N 1
ATOM 1365 C CA . PRO A 1 181 ? 4.323 -6.142 15.282 1.00 97.44 181 PRO A CA 1
ATOM 1366 C C . PRO A 1 181 ? 5.255 -6.012 16.484 1.00 97.44 181 PRO A C 1
ATOM 1368 O O . PRO A 1 181 ? 5.430 -6.950 17.261 1.00 97.44 181 PRO A O 1
ATOM 1371 N N . THR A 1 182 ? 5.819 -4.822 16.671 1.00 97.44 182 THR A N 1
ATOM 1372 C CA . THR A 1 182 ? 6.474 -4.485 17.939 1.00 97.44 182 THR A CA 1
ATOM 1373 C C . THR A 1 182 ? 5.439 -4.368 19.053 1.00 97.44 182 THR A C 1
ATOM 1375 O O . THR A 1 182 ? 4.252 -4.176 18.784 1.00 97.44 182 THR A O 1
ATOM 1378 N N . GLU A 1 183 ? 5.891 -4.385 20.307 1.00 97.19 183 GLU A N 1
ATOM 1379 C CA . GLU A 1 183 ? 5.006 -4.233 21.465 1.00 97.19 183 GLU A CA 1
ATOM 1380 C C . GLU A 1 183 ? 4.100 -3.007 21.346 1.00 97.19 183 GLU A C 1
ATOM 1382 O O . GLU A 1 183 ? 2.877 -3.090 21.402 1.00 97.19 183 GLU A O 1
ATOM 1387 N N . ARG A 1 184 ? 4.701 -1.856 21.034 1.00 96.19 184 ARG A N 1
ATOM 1388 C CA . ARG A 1 184 ? 3.975 -0.601 20.834 1.00 96.19 184 ARG A CA 1
ATOM 1389 C C . ARG A 1 184 ? 2.914 -0.701 19.733 1.00 96.19 184 ARG A C 1
ATOM 1391 O O . ARG A 1 184 ? 1.848 -0.100 19.856 1.00 96.19 184 ARG A O 1
ATOM 1398 N N . GLN A 1 185 ? 3.201 -1.418 18.647 1.00 97.50 185 GLN A N 1
ATOM 1399 C CA . GLN A 1 185 ? 2.257 -1.599 17.542 1.00 97.50 185 GLN A CA 1
ATOM 1400 C C . GLN A 1 185 ? 1.113 -2.533 17.933 1.00 97.50 185 GLN A C 1
ATOM 1402 O O . GLN A 1 185 ? -0.039 -2.228 17.623 1.00 97.50 185 GLN A O 1
ATOM 1407 N N . LEU A 1 186 ? 1.415 -3.625 18.640 1.00 97.88 186 LEU A N 1
ATOM 1408 C CA . LEU A 1 186 ? 0.411 -4.555 19.147 1.00 97.88 186 LEU A CA 1
ATOM 1409 C C . LEU A 1 186 ? -0.521 -3.866 20.147 1.00 97.88 186 LEU A C 1
ATOM 1411 O O . LEU A 1 186 ? -1.737 -3.937 19.981 1.00 97.88 186 LEU A O 1
ATOM 1415 N N . GLN A 1 187 ? 0.025 -3.110 21.103 1.00 97.38 187 GLN A N 1
ATOM 1416 C CA . GLN A 1 187 ? -0.770 -2.334 22.060 1.00 97.38 187 GLN A CA 1
ATOM 1417 C C . GLN A 1 187 ? -1.642 -1.278 21.368 1.00 97.38 187 GLN A C 1
ATOM 1419 O O . GLN A 1 187 ? -2.805 -1.104 21.732 1.00 97.38 187 GLN A O 1
ATOM 1424 N N . ALA A 1 188 ? -1.139 -0.615 20.319 1.00 96.38 188 ALA A N 1
ATOM 1425 C CA . ALA A 1 188 ? -1.957 0.287 19.506 1.00 96.38 188 ALA A CA 1
ATOM 1426 C C . ALA A 1 188 ? -3.119 -0.451 18.811 1.00 96.38 188 ALA A C 1
ATOM 1428 O O . ALA A 1 188 ? -4.232 0.075 18.745 1.00 96.38 188 ALA A O 1
ATOM 1429 N N . GLY A 1 189 ? -2.877 -1.676 18.331 1.00 96.88 189 GLY A N 1
ATOM 1430 C CA . GLY A 1 189 ? -3.913 -2.559 17.795 1.00 96.88 189 GLY A CA 1
ATOM 1431 C C . GLY A 1 189 ? -4.952 -2.941 18.847 1.00 96.88 189 GLY A C 1
ATOM 1432 O O . GLY A 1 189 ? -6.145 -2.797 18.596 1.00 96.88 189 GLY A O 1
ATOM 1433 N N . LEU A 1 190 ? -4.522 -3.368 20.037 1.00 97.44 190 LEU A N 1
ATOM 1434 C CA . LEU A 1 190 ? -5.408 -3.752 21.142 1.00 97.44 190 LEU A CA 1
ATOM 1435 C C . LEU A 1 190 ? -6.260 -2.568 21.613 1.00 97.44 190 LEU A C 1
ATOM 1437 O O . LEU A 1 190 ? -7.462 -2.722 21.827 1.00 97.44 190 LEU A O 1
ATOM 1441 N N . ALA A 1 191 ? -5.675 -1.373 21.715 1.00 95.88 191 ALA A N 1
ATOM 1442 C CA . ALA A 1 191 ? -6.404 -0.152 22.048 1.00 95.88 191 ALA A CA 1
ATOM 1443 C C . ALA A 1 191 ? -7.486 0.171 21.001 1.00 95.88 191 ALA A C 1
ATOM 1445 O O . ALA A 1 191 ? -8.626 0.474 21.3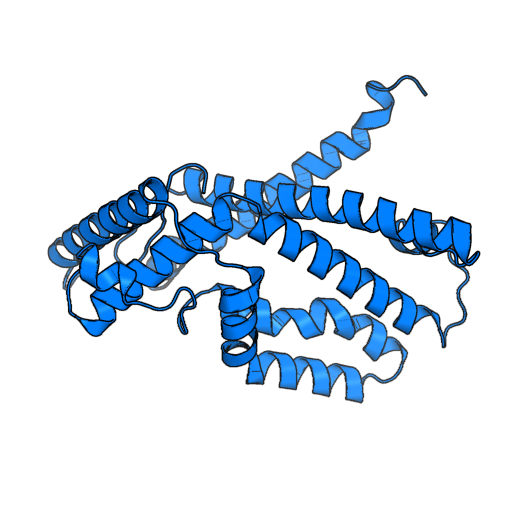61 1.00 95.88 191 ALA A O 1
ATOM 1446 N N . ALA A 1 192 ? -7.162 0.047 19.708 1.00 95.25 192 ALA A N 1
ATOM 1447 C CA . ALA A 1 192 ? -8.141 0.187 18.631 1.00 95.25 192 ALA A CA 1
ATOM 1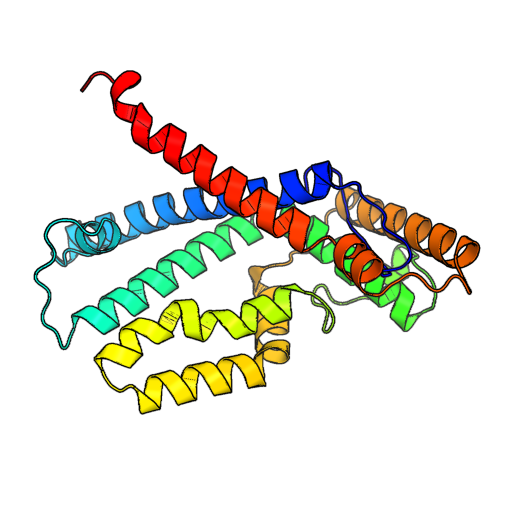448 C C . ALA A 1 192 ? -9.230 -0.901 18.701 1.00 95.25 192 ALA A C 1
ATOM 1450 O O . ALA A 1 192 ? -10.411 -0.580 18.569 1.00 95.25 192 ALA A O 1
ATOM 1451 N N . GLY A 1 193 ? -8.856 -2.150 18.993 1.00 95.31 193 GLY A N 1
ATOM 1452 C CA . GLY A 1 193 ? -9.762 -3.287 19.183 1.00 95.31 193 GLY A CA 1
ATOM 1453 C C . GLY A 1 193 ? -10.778 -3.062 20.306 1.00 95.31 193 GLY A C 1
ATOM 1454 O O . GLY A 1 193 ? -11.986 -3.192 20.108 1.00 95.31 193 GLY A O 1
ATOM 1455 N N . ARG A 1 194 ? -10.312 -2.631 21.482 1.00 94.12 194 ARG A N 1
ATOM 1456 C CA . ARG A 1 194 ? -11.193 -2.300 22.616 1.00 94.12 194 ARG A CA 1
ATOM 1457 C C . ARG A 1 194 ? -12.128 -1.139 22.277 1.00 94.12 194 ARG A C 1
ATOM 1459 O O . ARG A 1 194 ? -13.323 -1.221 22.551 1.00 94.12 194 ARG A O 1
ATOM 1466 N N . LYS A 1 195 ? -11.604 -0.095 21.624 1.00 93.38 195 LYS A N 1
ATOM 1467 C CA . LYS A 1 195 ? -12.394 1.064 21.182 1.00 93.38 195 LYS A CA 1
ATOM 1468 C C . LYS A 1 195 ? -13.467 0.675 20.163 1.00 93.38 195 LYS A C 1
ATOM 1470 O O . LYS A 1 195 ? -14.590 1.159 20.251 1.00 93.38 195 LYS A O 1
ATOM 1475 N N . ILE A 1 196 ? -13.158 -0.176 19.181 1.00 92.50 196 ILE A N 1
ATOM 1476 C CA . ILE A 1 196 ? -14.163 -0.568 18.185 1.00 92.50 196 ILE A CA 1
ATOM 1477 C C . ILE A 1 196 ? -15.249 -1.452 18.802 1.00 92.50 196 ILE A C 1
ATOM 1479 O O . ILE A 1 196 ? -16.416 -1.291 18.453 1.00 92.50 196 ILE A O 1
ATOM 1483 N N . LEU A 1 197 ? -14.896 -2.320 19.755 1.00 91.50 197 LEU A N 1
ATOM 1484 C CA . LEU A 1 197 ? -15.861 -3.137 20.493 1.00 91.50 197 LEU A CA 1
ATOM 1485 C C . LEU A 1 197 ? -16.781 -2.288 21.376 1.00 91.50 197 LEU A C 1
ATOM 1487 O O . LEU A 1 197 ? -17.985 -2.542 21.392 1.00 91.50 197 LEU A O 1
ATOM 1491 N N . SER A 1 198 ? -16.257 -1.267 22.064 1.00 91.56 198 SER A N 1
ATOM 1492 C CA . SER A 1 198 ? -17.095 -0.359 22.861 1.00 91.56 198 SER A CA 1
ATOM 1493 C C . SER A 1 198 ? -18.082 0.402 21.972 1.00 91.56 198 SER A C 1
ATOM 1495 O O . SER A 1 198 ? -19.286 0.363 22.213 1.00 91.56 198 SER A O 1
ATOM 1497 N N . LEU A 1 199 ? -17.598 0.979 20.866 1.00 90.25 199 LEU A N 1
ATOM 1498 C CA . LEU A 1 199 ? -18.446 1.676 19.897 1.00 90.25 199 LEU A CA 1
ATOM 1499 C C . LEU A 1 199 ? -19.465 0.739 19.241 1.00 90.25 199 LEU A C 1
ATOM 1501 O O . LEU A 1 199 ? -20.590 1.147 18.957 1.00 90.25 199 LEU A O 1
ATOM 1505 N N . TRP A 1 200 ? -19.091 -0.514 18.974 1.00 88.06 200 TRP A N 1
ATOM 1506 C CA . TRP A 1 200 ? -20.009 -1.509 18.429 1.00 88.06 200 TRP A CA 1
ATOM 1507 C C . TRP A 1 200 ? -21.118 -1.851 19.426 1.00 88.06 200 TRP A C 1
ATOM 1509 O O . TRP A 1 200 ? -22.272 -1.890 19.017 1.00 88.06 200 TRP A O 1
ATOM 1519 N N . ARG A 1 201 ? -20.813 -2.002 20.722 1.00 87.75 201 ARG A N 1
ATOM 1520 C CA . ARG A 1 201 ? -21.829 -2.218 21.772 1.00 87.75 201 ARG A CA 1
ATOM 1521 C C . ARG A 1 201 ? -22.801 -1.039 21.879 1.00 87.75 201 ARG A C 1
ATOM 1523 O O . ARG A 1 201 ? -24.004 -1.255 21.949 1.00 87.75 201 ARG A O 1
ATOM 1530 N N . GLU A 1 202 ? -22.303 0.194 21.805 1.00 85.88 202 GLU A N 1
ATOM 1531 C CA . GLU A 1 202 ? -23.131 1.416 21.830 1.00 85.88 202 GLU A CA 1
ATOM 1532 C C . GLU A 1 202 ? -23.973 1.621 20.556 1.00 85.88 202 GLU A C 1
ATOM 1534 O O . GLU A 1 202 ? -24.986 2.328 20.559 1.00 85.88 202 GLU A O 1
ATOM 1539 N N . SER A 1 203 ? -23.541 1.037 19.437 1.00 79.19 203 SER A N 1
ATOM 1540 C CA . SER A 1 203 ? -24.205 1.153 18.133 1.00 79.19 203 SER A CA 1
ATOM 1541 C C . SER A 1 203 ? -24.921 -0.124 17.689 1.00 79.19 203 SER A C 1
ATOM 1543 O O . SER A 1 203 ? -25.503 -0.135 16.598 1.00 79.19 203 SER A O 1
ATOM 1545 N N . ALA A 1 204 ? -24.926 -1.173 18.518 1.00 69.50 204 ALA A N 1
ATOM 1546 C CA . ALA A 1 204 ? -25.576 -2.445 18.236 1.00 69.50 204 ALA A CA 1
ATOM 1547 C C . ALA A 1 204 ? -27.077 -2.204 18.005 1.00 69.50 204 ALA A C 1
ATOM 1549 O O . ALA A 1 204 ? -27.800 -1.768 18.894 1.00 69.50 204 ALA A O 1
ATOM 1550 N N . GLY A 1 205 ? -27.530 -2.417 16.765 1.00 68.12 205 GLY A N 1
ATOM 1551 C CA . GLY A 1 205 ? -28.916 -2.188 16.338 1.00 68.12 205 GLY A CA 1
ATOM 1552 C C . GLY A 1 205 ? -29.150 -0.933 15.487 1.00 68.12 205 GLY A C 1
ATOM 1553 O O . GLY A 1 205 ? -30.170 -0.855 14.803 1.00 68.12 205 GLY A O 1
ATOM 1554 N N . LYS A 1 206 ? -28.206 0.020 15.424 1.00 81.12 206 LYS A N 1
ATOM 1555 C CA . LYS A 1 206 ? -28.333 1.189 14.534 1.00 81.12 206 LYS A CA 1
ATOM 1556 C C . LYS A 1 206 ? -28.012 0.788 13.091 1.00 81.12 206 LYS A C 1
ATOM 1558 O O . LYS A 1 206 ? -26.875 0.443 12.766 1.00 81.12 206 LYS A O 1
ATOM 1563 N N . ARG A 1 207 ? -29.008 0.841 12.204 1.00 83.62 207 ARG A N 1
ATOM 1564 C CA . ARG A 1 207 ? -28.807 0.671 10.757 1.00 83.62 207 ARG A CA 1
ATOM 1565 C C . ARG A 1 207 ? -28.431 2.015 10.147 1.00 83.62 207 ARG A C 1
ATOM 1567 O O . ARG A 1 207 ? -29.218 2.955 10.198 1.00 83.62 207 ARG A O 1
ATOM 1574 N N . LEU A 1 208 ? -27.231 2.106 9.583 1.00 87.44 208 LEU A N 1
ATOM 1575 C CA . LEU A 1 208 ? -26.807 3.278 8.824 1.00 87.44 208 LEU A CA 1
ATOM 1576 C C . LEU A 1 208 ? -27.058 3.062 7.322 1.00 87.44 208 LEU A C 1
ATOM 1578 O O . LEU A 1 208 ? -26.960 1.929 6.846 1.00 87.44 208 LEU A O 1
ATOM 1582 N N . PRO A 1 209 ? -27.329 4.136 6.560 1.00 92.88 209 PRO A N 1
ATOM 1583 C CA . PRO A 1 209 ? -27.384 4.089 5.104 1.00 92.88 209 PRO A CA 1
ATOM 1584 C C . PRO A 1 209 ? -26.121 3.455 4.484 1.00 92.88 209 PRO A C 1
ATOM 1586 O O . PRO A 1 209 ? -25.013 3.743 4.953 1.00 92.88 209 PRO A O 1
ATOM 1589 N N . PRO A 1 210 ? -26.241 2.672 3.391 1.00 91.31 210 PRO A N 1
ATOM 1590 C CA . PRO A 1 210 ? -25.104 1.992 2.757 1.00 91.31 210 PRO A CA 1
ATOM 1591 C C . PRO A 1 210 ? -23.947 2.923 2.375 1.00 91.31 210 PRO A C 1
ATOM 1593 O O . PRO A 1 210 ? -22.786 2.571 2.567 1.00 91.31 210 PRO A O 1
ATOM 1596 N N . MET A 1 211 ? -24.249 4.138 1.908 1.00 91.88 211 MET A N 1
ATOM 1597 C CA . MET A 1 211 ? -23.237 5.144 1.558 1.00 91.88 211 MET A CA 1
ATOM 1598 C C . MET A 1 211 ? -22.406 5.590 2.767 1.00 91.88 211 MET A C 1
ATOM 1600 O O . MET A 1 211 ? -21.193 5.761 2.664 1.00 91.88 211 MET A O 1
ATOM 1604 N N . ILE A 1 212 ? -23.038 5.722 3.937 1.00 90.31 212 ILE A N 1
ATOM 1605 C CA . ILE A 1 212 ? -22.349 6.091 5.179 1.00 90.31 212 ILE A CA 1
ATOM 1606 C C . ILE A 1 212 ? -21.474 4.931 5.656 1.00 90.31 212 ILE A C 1
ATOM 1608 O O . ILE A 1 212 ? -20.328 5.150 6.047 1.00 90.31 212 ILE A O 1
ATOM 1612 N N . VAL A 1 213 ? -21.984 3.698 5.584 1.00 90.19 213 VAL A N 1
ATOM 1613 C CA . VAL A 1 213 ? -21.212 2.485 5.897 1.00 90.19 213 VAL A CA 1
ATOM 1614 C C . VAL A 1 213 ? -19.984 2.385 4.996 1.00 90.19 213 VAL A C 1
ATOM 1616 O O . VAL A 1 213 ? -18.884 2.125 5.482 1.00 90.19 213 VAL A O 1
ATOM 1619 N N . PHE A 1 214 ? -20.156 2.629 3.697 1.00 89.56 214 PHE A N 1
ATOM 1620 C CA . PHE A 1 214 ? -19.069 2.623 2.726 1.00 89.56 214 PHE A CA 1
ATOM 1621 C C . PHE A 1 214 ? -18.007 3.682 3.051 1.00 89.56 214 PHE A C 1
ATOM 1623 O O . PHE A 1 214 ? -16.828 3.343 3.159 1.00 89.56 214 PHE A O 1
ATOM 1630 N N . TRP A 1 215 ? -18.413 4.927 3.323 1.00 90.81 215 TRP A N 1
ATOM 1631 C CA . TRP A 1 215 ? -17.498 5.999 3.734 1.00 90.81 215 TRP A CA 1
ATOM 1632 C C . TRP A 1 215 ? -16.745 5.670 5.032 1.00 90.81 215 TRP A C 1
ATOM 1634 O O . TRP A 1 215 ? -15.538 5.886 5.144 1.00 90.81 215 TRP A O 1
ATOM 1644 N N . ARG A 1 216 ? -17.430 5.095 6.028 1.00 91.00 216 ARG A N 1
ATOM 1645 C CA . ARG A 1 216 ? -16.839 4.740 7.332 1.00 91.00 216 ARG A CA 1
ATOM 1646 C C . ARG A 1 216 ? -15.834 3.590 7.265 1.00 91.00 216 ARG A C 1
ATOM 1648 O O . ARG A 1 216 ? -15.085 3.409 8.227 1.00 91.00 216 ARG A O 1
ATOM 1655 N N . ARG A 1 217 ? -15.772 2.833 6.164 1.00 90.00 217 ARG A N 1
ATOM 1656 C CA . ARG A 1 217 ? -14.729 1.815 5.938 1.00 90.00 217 ARG A CA 1
ATOM 1657 C C . ARG A 1 217 ? -13.359 2.411 5.616 1.00 90.00 217 ARG A C 1
ATOM 1659 O O . ARG A 1 217 ? -12.381 1.682 5.671 1.00 90.00 217 ARG A O 1
ATOM 1666 N N . GLY A 1 218 ? -13.271 3.700 5.292 1.00 90.50 218 GLY A N 1
ATOM 1667 C CA . GLY A 1 218 ? -11.998 4.422 5.212 1.00 90.50 218 GLY A CA 1
ATOM 1668 C C . GLY A 1 218 ? -11.207 4.282 3.905 1.00 90.50 218 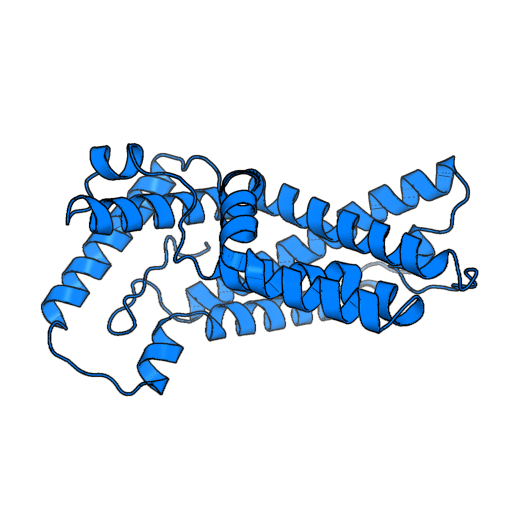GLY A C 1
ATOM 1669 O O . GLY A 1 218 ? -10.235 5.010 3.706 1.00 90.50 218 GLY A O 1
ATOM 1670 N N . MET A 1 219 ? -11.612 3.383 2.998 1.00 88.56 219 MET A N 1
ATOM 1671 C CA . MET A 1 219 ? -10.886 3.131 1.743 1.00 88.56 219 MET A CA 1
ATOM 1672 C C . MET A 1 219 ? -10.835 4.363 0.831 1.00 88.56 219 MET A C 1
ATOM 1674 O O . MET A 1 219 ? -9.796 4.620 0.231 1.00 88.56 219 MET A O 1
ATOM 1678 N N . LEU A 1 220 ? -11.918 5.148 0.752 1.00 92.06 220 LEU A N 1
ATOM 1679 C CA . LEU A 1 220 ? -11.959 6.361 -0.075 1.00 92.06 220 LEU A CA 1
ATOM 1680 C C . LEU A 1 220 ? -10.986 7.430 0.426 1.00 92.06 220 LEU A C 1
ATOM 1682 O O . LEU A 1 220 ? -10.325 8.085 -0.369 1.00 92.06 220 LEU A O 1
ATOM 1686 N N . GLN A 1 221 ? -10.871 7.584 1.740 1.00 94.81 221 GLN A N 1
ATOM 1687 C CA . GLN A 1 221 ? -9.988 8.551 2.380 1.00 94.81 221 GLN A CA 1
ATOM 1688 C C . GLN A 1 221 ? -8.525 8.153 2.197 1.00 94.81 221 GLN A C 1
ATOM 1690 O O . GLN A 1 221 ? -7.695 8.999 1.872 1.00 94.81 221 GLN A O 1
ATOM 1695 N N . MET A 1 222 ? -8.211 6.861 2.349 1.00 93.69 222 MET A N 1
ATOM 1696 C CA . MET A 1 222 ? -6.881 6.339 2.029 1.00 93.69 222 MET A CA 1
ATOM 1697 C C . MET A 1 222 ? -6.543 6.538 0.549 1.00 93.69 222 MET A C 1
ATOM 1699 O O . MET A 1 222 ? -5.450 6.999 0.235 1.00 93.69 222 MET A O 1
ATOM 1703 N N . PHE A 1 223 ? -7.474 6.240 -0.361 1.00 93.50 223 PHE A N 1
ATOM 1704 C CA . PHE A 1 223 ? -7.261 6.430 -1.796 1.00 93.50 223 PHE A CA 1
ATOM 1705 C C . PHE A 1 223 ? -7.086 7.911 -2.160 1.00 93.50 223 PHE A C 1
ATOM 1707 O O . PHE A 1 223 ? -6.128 8.264 -2.840 1.00 93.50 223 PHE A O 1
ATOM 1714 N N . GLY A 1 224 ? -7.936 8.797 -1.636 1.00 96.38 224 GLY A N 1
ATOM 1715 C CA . GLY A 1 224 ? -7.809 10.244 -1.821 1.00 96.38 224 GLY A CA 1
ATOM 1716 C C . GLY A 1 224 ? -6.490 10.793 -1.275 1.00 96.38 224 GLY A C 1
ATOM 1717 O O . GLY A 1 224 ? -5.835 11.590 -1.938 1.00 96.38 224 GLY A O 1
ATOM 1718 N N . GLY A 1 225 ? -6.041 10.309 -0.113 1.00 96.56 225 GLY A N 1
ATOM 1719 C CA . GLY A 1 225 ? -4.725 10.651 0.424 1.00 96.56 225 GLY A CA 1
ATOM 1720 C C . GLY A 1 225 ? -3.567 10.141 -0.429 1.00 96.56 225 GLY A C 1
ATOM 1721 O O . GLY A 1 225 ? -2.568 10.838 -0.577 1.00 96.56 225 GLY A O 1
ATOM 1722 N N . MET A 1 226 ? -3.698 8.960 -1.034 1.00 95.94 226 MET A N 1
ATOM 1723 C CA . MET A 1 226 ? -2.708 8.450 -1.982 1.00 95.94 226 MET A CA 1
ATOM 1724 C C . MET A 1 226 ? -2.620 9.345 -3.223 1.00 95.94 226 MET A C 1
ATOM 1726 O O . MET A 1 226 ? -1.520 9.742 -3.594 1.00 95.94 226 MET A O 1
ATOM 1730 N N . LEU A 1 227 ? -3.757 9.725 -3.817 1.00 96.75 227 LEU A N 1
ATOM 1731 C CA . LEU A 1 227 ? -3.789 10.647 -4.959 1.00 96.75 227 LEU A CA 1
ATOM 1732 C C . LEU A 1 227 ? -3.187 12.014 -4.614 1.00 96.75 227 LEU A C 1
ATOM 1734 O O . LEU A 1 227 ? -2.383 12.537 -5.379 1.00 96.75 227 LEU A O 1
ATOM 1738 N N . LEU A 1 228 ? -3.521 12.560 -3.441 1.00 97.25 228 LEU A N 1
ATOM 1739 C CA . LEU A 1 228 ? -2.939 13.809 -2.953 1.00 97.25 228 LEU A CA 1
ATOM 1740 C C . LEU A 1 228 ? -1.420 13.694 -2.767 1.00 97.25 228 LEU A C 1
ATOM 1742 O O . LEU A 1 228 ? -0.681 14.594 -3.157 1.00 97.25 228 LEU A O 1
ATOM 1746 N N . GLY A 1 229 ? -0.944 12.586 -2.195 1.00 96.38 229 GLY A N 1
ATOM 1747 C CA . GLY A 1 229 ? 0.484 12.325 -2.030 1.00 96.38 229 GLY A CA 1
ATOM 1748 C C . GLY A 1 229 ? 1.220 12.221 -3.367 1.00 96.38 229 GLY A C 1
ATOM 1749 O O . GLY A 1 229 ? 2.279 12.822 -3.520 1.00 96.38 229 GLY A O 1
ATOM 1750 N N . LEU A 1 230 ? 0.644 11.521 -4.350 1.00 94.75 230 LEU A N 1
ATOM 1751 C CA . LEU A 1 230 ? 1.198 11.436 -5.706 1.00 94.75 230 LEU A CA 1
ATOM 1752 C C . LEU A 1 230 ? 1.244 12.808 -6.383 1.00 94.75 230 LEU A C 1
ATOM 1754 O O . LEU A 1 230 ? 2.267 13.166 -6.961 1.00 94.75 230 LEU A O 1
ATOM 1758 N N . TRP A 1 231 ? 0.173 13.595 -6.261 1.00 96.00 231 TRP A N 1
ATOM 1759 C CA . TRP A 1 231 ? 0.135 14.962 -6.775 1.00 96.00 231 TRP A CA 1
ATOM 1760 C C . TRP A 1 231 ? 1.227 15.834 -6.140 1.00 96.00 231 TRP A C 1
ATOM 1762 O O . TRP A 1 231 ? 1.943 16.521 -6.860 1.00 96.00 231 TRP A O 1
ATOM 1772 N N . LEU A 1 232 ? 1.430 15.761 -4.820 1.00 94.81 232 LEU A N 1
ATOM 1773 C CA . LEU A 1 232 ? 2.502 16.501 -4.140 1.00 94.81 232 LEU A CA 1
ATOM 1774 C C . LEU A 1 232 ? 3.895 16.083 -4.618 1.00 94.81 232 LEU A C 1
ATOM 1776 O O . LEU A 1 232 ? 4.729 16.944 -4.884 1.00 94.81 232 LEU A O 1
ATOM 1780 N N . VAL A 1 233 ? 4.148 14.778 -4.759 1.00 92.38 233 VAL A N 1
ATOM 1781 C CA . VAL A 1 233 ? 5.417 14.273 -5.308 1.00 92.38 233 VAL A CA 1
ATOM 1782 C C . VAL A 1 233 ? 5.642 14.813 -6.720 1.00 92.38 233 VAL A C 1
ATOM 1784 O O . VAL A 1 233 ? 6.743 15.260 -7.037 1.00 92.38 233 VAL A O 1
ATOM 1787 N N . GLN A 1 234 ? 4.597 14.838 -7.549 1.00 91.19 234 GLN A N 1
ATOM 1788 C CA . GLN A 1 234 ? 4.665 15.416 -8.887 1.00 91.19 234 GLN A CA 1
ATOM 1789 C C . GLN A 1 234 ? 4.964 16.919 -8.849 1.00 91.19 234 GLN A C 1
ATOM 1791 O O . GLN A 1 234 ? 5.773 17.382 -9.646 1.00 91.19 234 GLN A O 1
ATOM 1796 N N . GLN A 1 235 ? 4.360 17.679 -7.929 1.00 92.38 235 GLN A N 1
ATOM 1797 C CA . GLN A 1 235 ? 4.675 19.101 -7.765 1.00 92.38 235 GLN A CA 1
ATOM 1798 C C . GLN A 1 235 ? 6.143 19.310 -7.379 1.00 92.38 235 GLN A C 1
ATOM 1800 O O . GLN A 1 235 ? 6.800 20.172 -7.955 1.00 92.38 235 GLN A O 1
ATOM 1805 N N . VAL A 1 236 ? 6.686 18.506 -6.460 1.00 88.75 236 VAL A N 1
ATOM 1806 C CA . VAL A 1 236 ? 8.113 18.571 -6.097 1.00 88.75 236 VAL A CA 1
ATOM 1807 C C . VAL A 1 236 ? 8.993 18.277 -7.311 1.00 88.75 236 VAL A C 1
ATOM 1809 O O . VAL A 1 236 ? 9.917 19.033 -7.590 1.00 88.75 236 VAL A O 1
ATOM 1812 N N . TYR A 1 237 ? 8.680 17.222 -8.065 1.00 86.00 237 TYR A N 1
ATOM 1813 C CA . TYR A 1 237 ? 9.422 16.861 -9.272 1.00 86.00 237 TYR A CA 1
ATOM 1814 C C . TYR A 1 237 ? 9.369 17.958 -10.345 1.00 86.00 237 TYR A C 1
ATOM 1816 O O . TYR A 1 237 ? 10.400 18.345 -10.888 1.00 86.00 237 TYR A O 1
ATOM 1824 N N . ALA A 1 238 ? 8.183 18.502 -10.622 1.00 87.06 238 ALA A N 1
ATOM 1825 C CA . ALA A 1 238 ? 7.997 19.546 -11.625 1.00 87.06 238 ALA A CA 1
ATOM 1826 C C . ALA A 1 238 ? 8.762 20.827 -11.276 1.00 87.06 238 ALA A C 1
ATOM 1828 O O . ALA A 1 238 ? 9.256 21.501 -12.172 1.00 87.06 238 ALA A O 1
ATOM 1829 N N . ASN A 1 239 ? 8.895 21.142 -9.986 1.00 88.31 239 ASN A N 1
ATOM 1830 C CA . ASN A 1 239 ? 9.592 22.335 -9.516 1.00 88.31 239 ASN A CA 1
ATOM 1831 C C . ASN A 1 239 ? 11.060 22.079 -9.162 1.00 88.31 239 ASN A C 1
ATOM 1833 O O . ASN A 1 239 ? 11.733 23.020 -8.772 1.00 88.31 239 ASN A O 1
ATOM 1837 N N . LEU A 1 240 ? 11.584 20.857 -9.305 1.00 82.31 240 LEU A N 1
ATOM 1838 C CA . LEU A 1 240 ? 12.934 20.501 -8.852 1.00 82.31 240 LEU A CA 1
ATOM 1839 C C . LEU A 1 240 ? 14.031 21.389 -9.480 1.00 82.31 240 LEU A C 1
ATOM 1841 O O . LEU A 1 240 ? 14.990 21.749 -8.806 1.00 82.31 240 LEU A O 1
ATOM 1845 N N . HIS A 1 241 ? 1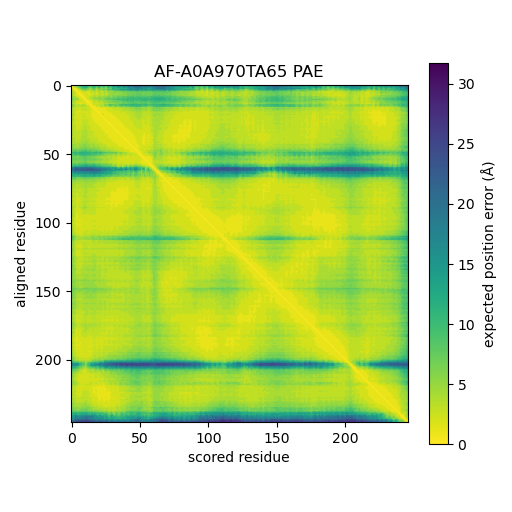3.834 21.792 -10.739 1.00 78.62 241 HIS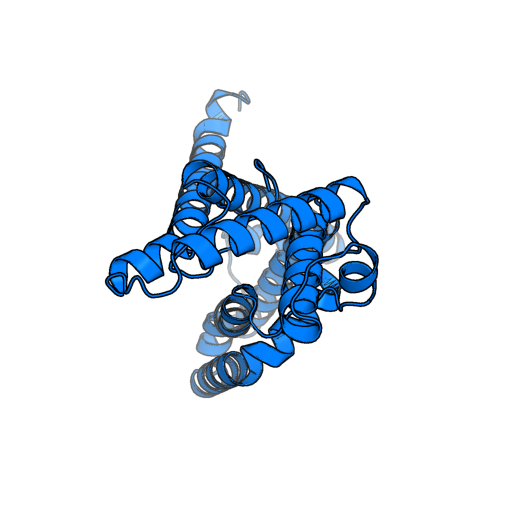 A N 1
ATOM 1846 C CA . HIS A 1 241 ? 14.708 22.694 -11.500 1.00 78.62 241 HIS A CA 1
ATOM 1847 C C . HIS A 1 241 ? 14.801 24.120 -10.925 1.00 78.62 241 HIS A C 1
ATOM 1849 O O . HIS A 1 241 ? 15.746 24.834 -11.217 1.00 78.62 241 HIS A O 1
ATOM 1855 N N . LEU A 1 242 ? 13.834 24.551 -10.107 1.00 80.06 242 LEU A N 1
ATOM 1856 C CA . LEU A 1 242 ? 13.874 25.866 -9.451 1.00 80.06 242 LEU A CA 1
ATOM 1857 C C . LEU A 1 242 ? 14.752 25.870 -8.188 1.00 80.06 242 LEU A C 1
ATOM 1859 O O . LEU A 1 242 ? 15.025 26.933 -7.642 1.00 80.06 242 LEU A O 1
ATOM 1863 N N . TRP A 1 243 ? 15.110 24.691 -7.670 1.00 71.81 243 TRP A N 1
ATOM 1864 C CA . TRP A 1 243 ? 15.781 24.516 -6.371 1.00 71.81 243 TRP A CA 1
ATOM 1865 C C . TRP A 1 243 ? 17.190 23.956 -6.524 1.00 71.81 243 TRP A C 1
ATOM 1867 O O . TRP A 1 243 ? 18.033 24.122 -5.646 1.00 71.81 243 TRP A O 1
ATOM 1877 N N . LEU A 1 244 ? 17.409 23.226 -7.609 1.00 74.81 244 LEU A N 1
ATOM 1878 C CA . LEU A 1 244 ? 18.685 22.681 -8.001 1.00 74.81 244 LEU A CA 1
ATOM 1879 C C . LEU A 1 244 ? 19.053 23.445 -9.270 1.00 74.81 244 LEU A C 1
ATOM 1881 O O . LEU A 1 244 ? 18.468 23.178 -10.312 1.00 74.81 244 LEU A O 1
ATOM 1885 N N . ASP A 1 245 ? 19.917 24.450 -9.141 1.00 62.22 245 ASP A N 1
ATOM 1886 C CA . ASP A 1 245 ? 20.333 25.329 -10.238 1.00 62.22 245 ASP A CA 1
ATOM 1887 C C . ASP A 1 245 ? 20.980 24.512 -11.376 1.00 62.22 245 ASP A C 1
ATOM 1889 O O . ASP A 1 245 ? 22.190 24.265 -11.376 1.00 62.22 245 ASP A O 1
ATOM 1893 N N . PHE A 1 246 ? 20.168 24.076 -12.339 1.00 59.28 246 PHE A N 1
ATOM 1894 C CA . PHE A 1 246 ? 20.585 23.563 -13.643 1.00 59.28 246 PHE A CA 1
ATOM 1895 C C . PHE A 1 246 ? 19.761 24.200 -14.759 1.00 59.28 246 PHE A C 1
ATOM 1897 O O . PHE A 1 246 ? 18.531 24.353 -14.578 1.00 59.28 246 PHE A O 1
#

Nearest PDB structures (foldseek):
  5hjp-assembly1_B  TM=1.657E-01  e=2.433E+00  Homo sapiens
  7wmj-assembly1_A  TM=1.771E-01  e=5.719E+00  Homo sapiens

Foldseek 3Di:
DVVAAWDAPLLDILDDLVVLLVLLLVLLVLLVVLLVVLLVVQVVVCVVPVDNLNCVSVVHPDDDDLVCNLVSQLVSLVSSVVSSLQSLQPDLQQQLQLLQQLQVVLCVPVVARDLVSSVPDASFHLPDPQLQVQLCSLCSRRQVSVCSVPNVVSVVSSVVSNVCSSVRSRVSSRPGNHDHHDPVSNVSSNVRSVVNVVSCVVCVPPDDDPVSSVVSRSPVSSNNSNVVSNVVVVVCVVCVCVVPPD

Solvent-accessible surface area (backbone atoms only — not comparable to full-atom values): 12287 Å² total; per-residue (Å²): 70,87,72,55,35,70,54,55,79,30,82,38,58,56,61,60,64,68,41,33,20,48,35,13,24,50,51,27,48,45,45,54,53,9,48,55,52,33,41,56,52,30,39,54,49,21,74,76,71,70,46,65,46,36,36,54,76,68,70,45,89,76,86,63,59,83,83,54,41,34,57,51,50,33,52,52,40,48,43,35,51,51,35,26,38,52,50,40,37,75,37,69,46,6,17,32,49,9,14,35,29,7,24,52,48,12,32,73,74,71,73,44,60,47,71,72,46,20,66,75,33,56,51,41,48,83,84,44,71,62,21,58,54,40,18,46,42,37,40,75,40,38,25,65,39,31,39,78,76,37,55,66,59,20,50,50,47,30,54,49,26,46,74,43,8,54,62,55,16,31,50,46,25,54,71,31,55,16,39,86,42,51,69,71,31,36,52,36,12,37,53,30,46,54,52,42,52,53,45,40,65,80,43,66,86,66,84,72,60,68,71,55,28,56,59,42,56,38,58,66,38,22,48,51,16,21,53,51,28,46,51,52,53,48,52,52,60,74,47,41,58,83,77,48,93,112

Sequence (246 aa):
MPGGVFMSTGNARTAGDLTLVGTGMSIALLGATGMVLSYIVAWGIQQIYGVPLANVLLMVQTTIDPGTGPWIDVGLNVLLMLSFLVLMRISPLSGYHAAEHKVIAAIEHFGEATEEYARMMPRAHRRCGSNLLAGLLPLLLLGEPLWRINPLLATVVVVMGWSFRFHVGYIIQAVFATKEPTERQLQAGLAAGRKILSLWRESAGKRLPPMIVFWRRGMLQMFGGMLLGLWLVQQVYANLHLWLDF

Radius of gyration: 20.68 Å; Cα contacts (8 Å, |Δi|>4): 348; chains: 1; bounding box: 55×42×56 Å

Mean predicted aligned error: 4.85 Å

Secondary structure (DSSP, 8-state):
-TTS---B-SS-BSS-HHHHHHHHHHHHHHHHHHHHHHHHHHHHHHHHH---HHHHHTT-S----TTTHHHHHHHHHHHHHHHHHHHHHHSTHHHHHHHHHHHHHHHHHHSS--HHHHHHS-S--TT-THHHHHHHHHIIIIIHHHHHH-HHHHHHHHHHHHHHHHHHHHHHIIIII--PPPHHHHHHHHHHHHHHHHHH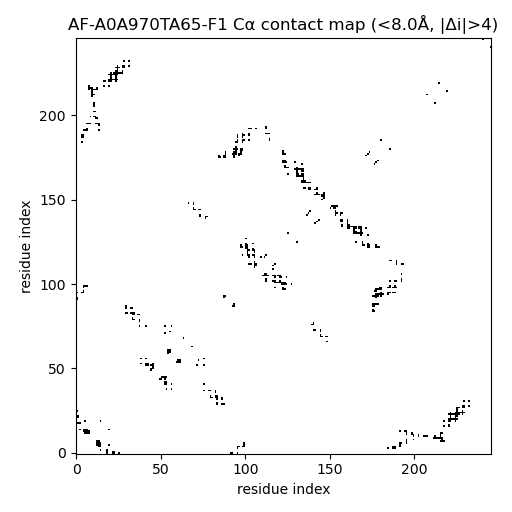HHHTT-PPPHHHHHHHT-HHHHHHHHHHHHHHHHHHHHHGGGTTT-

pLDDT: mean 92.08, std 7.22, range [59.28, 98.12]